Protein AF-A0A812XRI5-F1 (afdb_monomer)

Mean predicted aligned error: 15.88 Å

Foldseek 3Di:
DVVLVVVCVVLLVVCLVVLPDDPVCCVVVPDDPSLVVSLVVSVVSVVVVVCVVCVVVPNNPPPVVVVVVLVVQLVVQVVVLVVVVVVVVVVVVVVQVVVVVVCVVVVHDDRDDDDDDRDQGSVNVVVVVVVCSDSVVVSVVSNVVSVVVVVVVVVVVVVVVVVVVPPDPDPDDDDDDDDDDDDPPDDDDDQDWDKDKDFAAPPDAQQDWDFDQDPVRDTDTDGHHPPDDHGDIDIDTDRPPPDPDDDDDPDDDDDDDDDDD

Nearest PDB structures (foldseek):
  7rro-assembly1_A0  TM=2.008E-01  e=2.991E+00  Bos taurus
  9c3c-assembly1_d  TM=1.885E-01  e=8.641E+00  Oryctolagus cuniculus

Solvent-accessible surface area (backbone atoms only — not comparable to full-atom values): 16225 Å² total; per-residue (Å²): 111,70,74,60,52,64,66,45,46,60,52,45,70,71,48,37,71,78,46,69,62,56,72,70,53,40,75,74,69,51,83,54,70,66,57,52,52,52,48,53,52,51,50,49,54,52,50,52,50,50,51,52,48,35,42,76,74,69,36,75,85,36,66,65,58,50,51,53,51,49,53,52,48,26,54,54,40,43,55,51,52,52,54,49,50,54,52,52,51,52,54,51,50,53,53,49,51,53,50,51,56,53,29,66,77,68,76,53,85,80,78,83,85,80,88,80,83,80,79,83,38,58,51,55,52,50,52,49,52,58,47,52,73,34,68,69,50,38,52,51,51,46,36,52,48,39,52,50,50,52,52,51,50,50,55,52,51,50,55,53,52,56,59,60,73,67,62,72,76,76,86,78,83,81,83,92,79,86,88,86,83,90,80,84,82,74,76,81,78,79,84,60,73,36,74,45,80,46,64,40,52,86,93,53,52,55,67,40,76,42,83,40,73,45,98,85,70,48,80,44,81,45,65,40,59,83,90,52,54,55,72,40,70,47,77,42,84,39,79,53,71,88,69,95,64,93,74,80,80,78,83,78,78,78,84,78,82,81,81,83,130

Organism: NCBI:txid1628268

Structure (mmCIF, N/CA/C/O backbone):
data_AF-A0A812XRI5-F1
#
_entry.id   AF-A0A812XRI5-F1
#
loop_
_atom_site.group_PDB
_atom_site.id
_atom_site.type_symbol
_atom_site.label_atom_id
_atom_site.label_alt_id
_atom_site.label_comp_id
_atom_site.label_asym_id
_atom_site.label_entity_id
_atom_site.label_seq_id
_atom_site.pdbx_PDB_ins_code
_atom_site.Cartn_x
_atom_site.Cartn_y
_atom_site.Cartn_z
_atom_site.occupancy
_atom_site.B_iso_or_equiv
_atom_site.auth_seq_id
_atom_site.auth_comp_id
_atom_site.auth_asym_id
_atom_site.auth_atom_id
_atom_site.pdbx_PDB_model_num
ATOM 1 N N . MET A 1 1 ? -7.657 -7.100 -6.135 1.00 56.19 1 MET A N 1
ATOM 2 C CA . MET A 1 1 ? -6.321 -7.298 -5.523 1.00 56.19 1 MET A CA 1
ATOM 3 C C . MET A 1 1 ? -5.675 -8.624 -5.917 1.00 56.19 1 MET A C 1
ATOM 5 O O . MET A 1 1 ? -4.545 -8.575 -6.369 1.00 56.19 1 MET A O 1
ATOM 9 N N . LYS A 1 2 ? -6.354 -9.785 -5.825 1.00 65.00 2 LYS A N 1
ATOM 10 C CA . LYS A 1 2 ? -5.764 -11.071 -6.269 1.00 65.00 2 LYS A CA 1
ATOM 11 C C . LYS A 1 2 ? -5.286 -11.052 -7.728 1.00 65.00 2 LYS A C 1
ATOM 13 O O . LYS A 1 2 ? -4.185 -11.502 -7.991 1.00 65.00 2 LYS A O 1
ATOM 18 N N . LEU A 1 3 ? -6.059 -10.418 -8.616 1.00 60.97 3 LEU A N 1
ATOM 19 C CA . LEU A 1 3 ? -5.717 -10.311 -10.038 1.00 60.97 3 LEU A CA 1
ATOM 20 C C . LEU A 1 3 ? -4.366 -9.613 -10.290 1.00 60.97 3 LEU A C 1
ATOM 22 O O . LEU A 1 3 ? -3.603 -10.071 -11.121 1.00 60.97 3 LEU A O 1
ATOM 26 N N . LEU A 1 4 ? -4.039 -8.550 -9.536 1.00 77.19 4 LEU A N 1
ATOM 27 C CA . LEU A 1 4 ? -2.725 -7.900 -9.650 1.00 77.19 4 LEU A CA 1
ATOM 28 C C . LEU A 1 4 ? -1.600 -8.792 -9.119 1.00 77.19 4 LEU A C 1
ATOM 30 O O . LEU A 1 4 ? -0.480 -8.724 -9.605 1.00 77.19 4 LEU A O 1
ATOM 34 N N . ASN A 1 5 ? -1.875 -9.591 -8.093 1.00 81.50 5 ASN A N 1
ATOM 35 C CA . ASN A 1 5 ? -0.831 -10.327 -7.396 1.00 81.50 5 ASN A CA 1
ATOM 36 C C . ASN A 1 5 ? -0.288 -11.502 -8.223 1.00 81.50 5 ASN A C 1
ATOM 38 O O . ASN A 1 5 ? 0.901 -11.793 -8.131 1.00 81.50 5 ASN A O 1
ATOM 42 N N . ASP A 1 6 ? -1.137 -12.141 -9.031 1.00 87.31 6 ASP A N 1
ATOM 43 C CA . ASP A 1 6 ? -0.740 -13.297 -9.843 1.00 87.31 6 ASP A CA 1
ATOM 44 C C . ASP A 1 6 ? 0.172 -12.874 -11.008 1.00 87.31 6 ASP A C 1
ATOM 46 O O . ASP A 1 6 ? 1.237 -13.459 -11.197 1.00 87.31 6 ASP A O 1
ATOM 50 N N . ASP A 1 7 ? -0.170 -11.799 -11.725 1.00 87.19 7 ASP A N 1
ATOM 51 C CA . ASP A 1 7 ? 0.656 -11.297 -12.837 1.00 87.19 7 ASP A CA 1
ATOM 52 C C . ASP A 1 7 ? 1.974 -10.682 -12.361 1.00 87.19 7 ASP A C 1
ATOM 54 O O . ASP A 1 7 ? 3.020 -10.809 -13.001 1.00 87.19 7 ASP A O 1
ATOM 58 N N . LEU A 1 8 ? 1.937 -10.004 -11.211 1.00 92.06 8 LEU A N 1
ATOM 59 C CA . LEU A 1 8 ? 3.129 -9.386 -10.649 1.00 92.06 8 LEU A CA 1
ATOM 60 C C . LEU A 1 8 ? 4.111 -10.419 -10.093 1.00 92.06 8 LEU A C 1
ATOM 62 O O . LEU A 1 8 ? 5.274 -10.087 -9.887 1.00 92.06 8 LEU A O 1
ATOM 66 N N . HIS A 1 9 ? 3.695 -11.665 -9.861 1.00 92.56 9 HIS A N 1
ATOM 67 C CA . HIS A 1 9 ? 4.582 -12.686 -9.314 1.00 92.56 9 HIS A CA 1
ATOM 68 C C . HIS A 1 9 ? 5.751 -13.023 -10.252 1.00 92.56 9 HIS A C 1
ATOM 70 O O . HIS A 1 9 ? 6.904 -13.080 -9.810 1.00 92.56 9 HIS A O 1
ATOM 76 N N . GLU A 1 10 ? 5.475 -13.200 -11.547 1.00 94.19 10 GLU A N 1
ATOM 77 C CA . GLU A 1 10 ? 6.513 -13.461 -12.551 1.00 94.19 10 GLU A CA 1
ATOM 78 C C . GLU A 1 10 ? 7.432 -12.244 -12.716 1.00 94.19 10 GLU A C 1
ATOM 80 O O . GLU A 1 10 ? 8.659 -12.377 -12.764 1.00 94.19 10 GLU A O 1
ATOM 85 N N . PHE A 1 11 ? 6.842 -11.043 -12.719 1.00 95.81 11 PHE A N 1
ATOM 86 C CA . PHE A 1 11 ? 7.583 -9.786 -12.712 1.00 95.81 11 PHE A CA 1
ATOM 87 C C . PHE A 1 11 ? 8.544 -9.707 -11.516 1.00 95.81 11 PHE A C 1
ATOM 89 O O . PHE A 1 11 ? 9.739 -9.477 -11.701 1.00 95.81 11 PHE A O 1
ATOM 96 N N . TYR A 1 12 ? 8.051 -9.951 -10.298 1.00 95.19 12 TYR A N 1
ATOM 97 C CA . TYR A 1 12 ? 8.868 -9.890 -9.091 1.00 95.19 12 TYR A CA 1
ATOM 98 C C . TYR A 1 12 ? 9.991 -10.913 -9.144 1.00 95.19 12 TYR A C 1
ATOM 100 O O . TYR A 1 12 ? 11.146 -10.537 -9.002 1.00 95.19 12 TYR A O 1
ATOM 108 N N . THR A 1 13 ? 9.690 -12.176 -9.438 1.00 94.50 13 THR A N 1
ATOM 109 C CA . THR A 1 13 ? 10.699 -13.244 -9.514 1.00 94.50 13 THR A CA 1
ATOM 110 C C . THR A 1 13 ? 11.858 -12.886 -10.448 1.00 94.50 13 THR A C 1
ATOM 112 O O . THR A 1 13 ? 13.016 -13.119 -10.108 1.00 94.50 13 THR A O 1
ATOM 115 N N . ARG A 1 14 ? 11.562 -12.262 -11.593 1.00 96.94 14 ARG A N 1
ATOM 116 C CA . ARG A 1 14 ? 12.563 -11.826 -12.574 1.00 96.94 14 ARG A CA 1
ATOM 117 C C . ARG A 1 14 ? 13.409 -10.643 -12.101 1.00 96.94 14 ARG A C 1
ATOM 119 O O . ARG A 1 14 ? 14.609 -10.629 -12.360 1.00 96.94 14 ARG A O 1
ATOM 126 N N . TRP A 1 15 ? 12.807 -9.667 -11.426 1.00 96.88 15 TRP A N 1
ATOM 127 C CA . TRP A 1 15 ? 13.483 -8.420 -11.052 1.00 96.88 15 TRP A CA 1
ATOM 128 C C . TRP A 1 15 ? 14.056 -8.405 -9.629 1.00 96.88 15 TRP A C 1
ATOM 130 O O . TRP A 1 15 ? 14.857 -7.528 -9.325 1.00 96.88 15 TRP A O 1
ATOM 140 N N . THR A 1 16 ? 13.712 -9.365 -8.763 1.00 95.56 16 THR A N 1
ATOM 141 C CA . THR A 1 16 ? 14.185 -9.437 -7.364 1.00 95.56 16 THR A CA 1
ATOM 142 C C . THR A 1 16 ? 15.709 -9.336 -7.255 1.00 95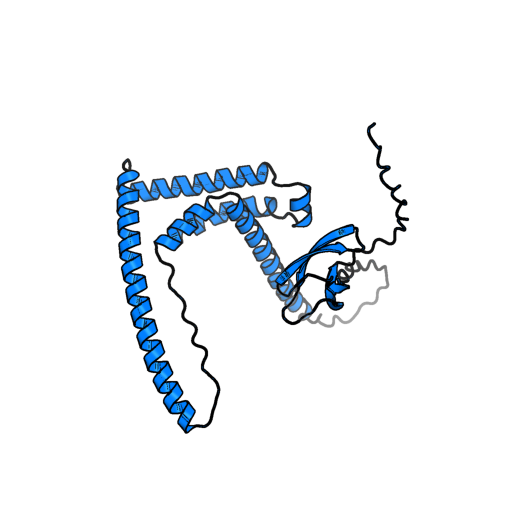.56 16 THR A C 1
ATOM 144 O O . THR A 1 16 ? 16.208 -8.571 -6.436 1.00 95.56 16 THR A O 1
ATOM 147 N N . SER A 1 17 ? 16.466 -10.021 -8.117 1.00 96.00 17 SER A N 1
ATOM 148 C CA . SER A 1 17 ? 17.939 -10.005 -8.084 1.00 96.00 17 SER A CA 1
ATOM 149 C C . SER A 1 17 ? 18.548 -8.621 -8.338 1.00 96.00 17 SER A C 1
ATOM 151 O O . SER A 1 17 ? 19.594 -8.297 -7.785 1.00 96.00 17 SER A O 1
ATOM 153 N N . VAL A 1 18 ? 17.881 -7.768 -9.120 1.00 96.75 18 VAL A N 1
ATOM 154 C CA . VAL A 1 18 ? 18.337 -6.397 -9.425 1.00 96.75 18 VAL A CA 1
ATOM 155 C C . VAL A 1 18 ? 18.223 -5.474 -8.201 1.00 96.75 18 VAL A C 1
ATOM 157 O O . VAL A 1 18 ? 18.906 -4.449 -8.104 1.00 96.75 18 VAL A O 1
ATOM 160 N N . PHE A 1 19 ? 17.374 -5.843 -7.239 1.00 96.44 19 PHE A N 1
ATOM 161 C CA . PHE A 1 19 ? 17.175 -5.121 -5.983 1.00 96.44 19 PHE A CA 1
ATOM 162 C C . PHE A 1 19 ? 17.914 -5.752 -4.794 1.00 96.44 19 PHE A C 1
ATOM 164 O O . PHE A 1 19 ? 17.817 -5.215 -3.691 1.00 96.44 19 PHE A O 1
ATOM 171 N N . ASP A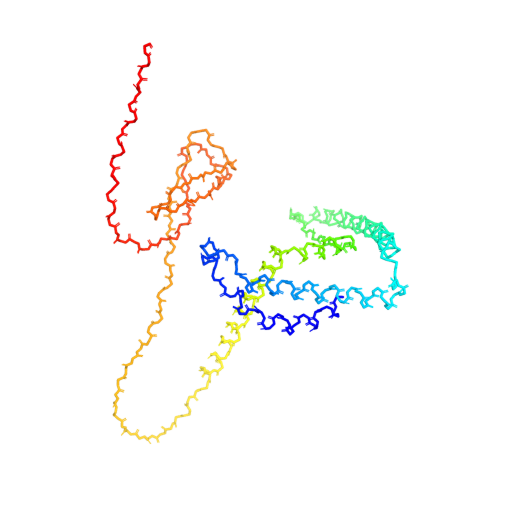 1 20 ? 18.688 -6.821 -5.006 1.00 95.19 20 ASP A N 1
ATOM 172 C CA . ASP A 1 20 ? 19.536 -7.462 -3.989 1.00 95.19 20 ASP A CA 1
ATOM 173 C C . ASP A 1 20 ? 20.857 -6.701 -3.796 1.00 95.19 20 ASP A C 1
ATOM 175 O O . ASP A 1 20 ? 21.961 -7.200 -4.002 1.00 95.19 20 ASP A O 1
ATOM 179 N N . GLN A 1 21 ? 20.731 -5.416 -3.475 1.00 92.31 21 GLN A N 1
ATOM 180 C CA . GLN A 1 21 ? 21.853 -4.545 -3.153 1.00 92.31 21 GLN A CA 1
ATOM 181 C C . GLN A 1 21 ? 21.833 -4.256 -1.658 1.00 92.31 21 GLN A C 1
ATOM 183 O O . GLN A 1 21 ? 20.812 -3.836 -1.111 1.00 92.31 21 GLN A O 1
ATOM 188 N N . GLU A 1 22 ? 22.979 -4.423 -1.002 1.00 88.44 22 GLU A N 1
ATOM 189 C CA . GLU A 1 22 ? 23.130 -4.016 0.393 1.00 88.44 22 GLU A CA 1
ATOM 190 C C . GLU A 1 22 ? 22.885 -2.508 0.553 1.00 88.44 22 GLU A C 1
ATOM 192 O O . GLU A 1 22 ? 23.236 -1.705 -0.317 1.00 88.44 22 GLU A O 1
ATOM 197 N N . ALA A 1 23 ? 22.305 -2.109 1.688 1.00 83.88 23 ALA A N 1
ATOM 198 C CA . ALA A 1 23 ? 21.963 -0.712 1.966 1.00 83.88 23 ALA A CA 1
ATOM 199 C C . ALA A 1 23 ? 23.171 0.239 1.837 1.00 83.88 23 ALA A C 1
ATOM 201 O O . ALA A 1 23 ? 23.022 1.377 1.394 1.00 83.88 23 ALA A O 1
ATOM 202 N N . GLU A 1 24 ? 24.370 -0.246 2.169 1.00 84.25 24 GLU A N 1
ATOM 203 C CA . GLU A 1 24 ? 25.625 0.501 2.040 1.00 84.25 24 GLU A CA 1
ATOM 204 C C . GLU A 1 24 ? 25.997 0.763 0.570 1.00 84.25 24 GLU A C 1
ATOM 206 O O . GLU A 1 24 ? 26.397 1.870 0.211 1.00 84.25 24 GLU A O 1
ATOM 211 N N . ASN A 1 25 ? 25.774 -0.211 -0.317 1.00 88.25 25 ASN A N 1
ATOM 212 C CA . ASN A 1 25 ? 26.000 -0.035 -1.752 1.00 88.25 25 ASN A CA 1
ATOM 213 C C . ASN A 1 25 ? 25.007 0.957 -2.360 1.00 88.25 25 ASN A C 1
ATOM 215 O O . ASN A 1 25 ? 25.404 1.774 -3.188 1.00 88.25 25 ASN A O 1
ATOM 219 N N . LEU A 1 26 ? 23.748 0.943 -1.914 1.00 89.44 26 LEU A N 1
ATOM 220 C CA . LEU A 1 26 ? 22.733 1.886 -2.384 1.00 89.44 26 LEU A CA 1
ATOM 221 C C . LEU A 1 26 ? 23.089 3.339 -2.040 1.00 89.44 26 LEU A C 1
ATOM 223 O O . LEU A 1 26 ? 22.926 4.223 -2.878 1.00 89.44 26 LEU A O 1
ATOM 227 N N . ALA A 1 27 ? 23.595 3.584 -0.828 1.00 89.19 27 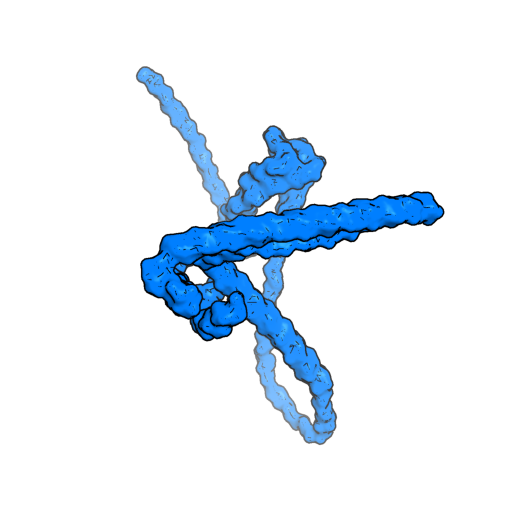ALA A N 1
ATOM 228 C CA . ALA A 1 27 ? 24.017 4.918 -0.406 1.00 89.19 27 ALA A CA 1
ATOM 229 C C . ALA A 1 27 ? 25.180 5.456 -1.260 1.00 89.19 27 ALA A C 1
ATOM 231 O O . ALA A 1 27 ? 25.234 6.650 -1.548 1.00 89.19 27 ALA A O 1
ATOM 232 N N . ASN A 1 28 ? 26.080 4.570 -1.694 1.00 92.75 28 ASN A N 1
ATOM 233 C CA . ASN A 1 28 ? 27.284 4.938 -2.437 1.00 92.75 28 ASN A CA 1
ATOM 234 C C . ASN A 1 28 ? 27.072 5.016 -3.957 1.00 92.75 28 ASN A C 1
ATOM 236 O O . ASN A 1 28 ? 27.635 5.888 -4.615 1.00 92.75 28 ASN A O 1
ATOM 240 N N . GLN A 1 29 ? 26.294 4.095 -4.528 1.00 90.38 29 GLN A N 1
ATOM 241 C CA . GLN A 1 29 ? 26.131 3.939 -5.980 1.00 90.38 29 GLN A CA 1
ATOM 242 C C . GLN A 1 29 ? 24.827 4.553 -6.503 1.00 90.38 29 GLN A C 1
ATOM 244 O O . GLN A 1 29 ? 24.697 4.794 -7.703 1.00 90.38 29 GLN A O 1
ATOM 249 N N . GLY A 1 30 ? 23.873 4.842 -5.615 1.00 91.88 30 GLY A N 1
ATOM 250 C CA . GLY A 1 30 ? 22.553 5.327 -5.990 1.00 91.88 30 GLY A CA 1
ATOM 251 C C . GLY A 1 30 ? 21.717 4.269 -6.714 1.00 91.88 30 GLY A C 1
ATOM 252 O O . GLY A 1 30 ? 21.945 3.066 -6.606 1.00 91.88 30 GLY A O 1
ATOM 253 N N . HIS A 1 31 ? 20.699 4.730 -7.438 1.00 93.31 31 HIS A N 1
ATOM 254 C CA . HIS A 1 31 ? 19.789 3.867 -8.189 1.00 93.31 31 HIS A CA 1
ATOM 255 C C . HIS A 1 31 ? 20.343 3.521 -9.573 1.00 93.31 31 HIS A C 1
ATOM 257 O O . HIS A 1 31 ? 20.850 4.395 -10.277 1.00 93.31 31 HIS A O 1
ATOM 263 N N . THR A 1 32 ? 20.194 2.263 -9.995 1.00 95.81 32 THR A N 1
ATOM 264 C CA . THR A 1 32 ? 20.683 1.809 -11.306 1.00 95.81 32 THR A CA 1
ATOM 265 C C . THR A 1 32 ? 19.648 2.029 -12.413 1.00 95.81 32 THR A C 1
ATOM 267 O O . THR A 1 32 ? 18.440 2.070 -12.171 1.00 95.81 32 THR A O 1
ATOM 270 N N . HIS A 1 33 ? 20.108 2.125 -13.665 1.00 96.25 33 HIS A N 1
ATOM 271 C CA . HIS A 1 33 ? 19.209 2.192 -14.825 1.00 96.25 33 HIS A CA 1
ATOM 272 C C . HIS A 1 33 ? 18.333 0.939 -14.966 1.00 96.25 33 HIS A C 1
ATOM 274 O O . HIS A 1 33 ? 17.189 1.045 -15.399 1.00 96.25 33 HIS A O 1
ATOM 280 N N . GLU A 1 34 ? 18.833 -0.227 -14.556 1.00 96.94 34 GLU A N 1
ATOM 281 C CA . GLU A 1 34 ? 18.067 -1.478 -14.551 1.00 96.94 34 GLU A CA 1
ATOM 282 C C . GLU A 1 34 ? 16.906 -1.434 -13.548 1.00 96.94 34 GLU A C 1
ATOM 284 O O . GLU A 1 34 ? 15.799 -1.846 -13.881 1.00 96.94 34 GLU A O 1
AT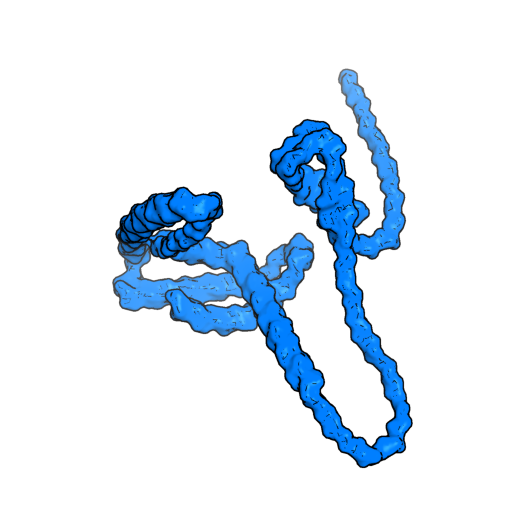OM 289 N N . GLN A 1 35 ? 17.113 -0.856 -12.356 1.00 96.38 35 GLN A N 1
ATOM 290 C CA . GLN A 1 35 ? 16.034 -0.647 -11.379 1.00 96.38 35 GLN A CA 1
ATOM 291 C C . GLN A 1 35 ? 14.942 0.275 -11.934 1.00 96.38 35 GLN A C 1
ATOM 293 O O . GLN A 1 35 ? 13.753 0.044 -11.706 1.00 96.38 35 GLN A O 1
ATOM 298 N N . TYR A 1 36 ? 15.330 1.309 -12.684 1.00 96.81 36 TYR A N 1
ATOM 299 C CA . TYR A 1 36 ? 14.372 2.198 -13.337 1.00 96.81 36 TYR A CA 1
ATOM 300 C C . TYR A 1 36 ? 13.632 1.511 -14.494 1.00 96.81 36 TYR A C 1
ATOM 302 O O . TYR A 1 36 ? 12.425 1.696 -14.636 1.00 96.81 36 TYR A O 1
ATOM 310 N N . ALA A 1 37 ? 14.310 0.671 -15.281 1.00 97.44 37 ALA A N 1
ATOM 311 C CA . ALA A 1 37 ? 13.667 -0.134 -16.320 1.00 97.44 37 ALA A CA 1
ATOM 312 C C . ALA A 1 37 ? 12.625 -1.100 -15.726 1.00 97.44 37 ALA A C 1
ATOM 314 O O . ALA A 1 37 ? 11.508 -1.183 -16.235 1.00 97.44 37 ALA A O 1
ATOM 315 N N . ALA A 1 38 ? 12.949 -1.750 -14.601 1.00 97.19 38 ALA A N 1
ATOM 316 C CA . ALA A 1 38 ? 12.005 -2.580 -13.854 1.00 97.19 38 ALA A CA 1
ATOM 317 C C . ALA A 1 38 ? 10.761 -1.783 -13.436 1.00 97.19 38 ALA A C 1
ATOM 319 O O . ALA A 1 38 ? 9.634 -2.248 -13.582 1.00 97.19 38 ALA A O 1
ATOM 320 N N . PHE A 1 39 ? 10.958 -0.558 -12.945 1.00 97.31 39 PHE A N 1
ATOM 321 C CA . PHE A 1 39 ? 9.861 0.323 -12.558 1.00 97.31 39 PHE A CA 1
ATOM 322 C C . PHE A 1 39 ? 8.968 0.711 -13.745 1.00 97.31 39 PHE A C 1
ATOM 324 O O . PHE A 1 39 ? 7.749 0.672 -13.620 1.00 97.31 39 PHE A O 1
ATOM 331 N N . GLN A 1 40 ? 9.543 1.027 -14.908 1.00 97.12 40 GLN A N 1
ATOM 332 C CA . GLN A 1 40 ? 8.752 1.326 -16.107 1.00 97.12 40 GLN A CA 1
ATOM 333 C C . GLN A 1 40 ? 7.893 0.133 -16.545 1.00 97.12 40 GLN A C 1
ATOM 335 O O . GLN A 1 40 ? 6.724 0.310 -16.893 1.00 97.12 40 GLN A O 1
ATOM 340 N N . GLU A 1 41 ? 8.444 -1.082 -16.497 1.00 96.56 41 GLU A N 1
ATOM 341 C CA . GLU A 1 41 ? 7.685 -2.300 -16.795 1.00 96.56 41 GLU A CA 1
ATOM 342 C C . GLU A 1 41 ? 6.567 -2.528 -15.765 1.00 96.56 41 GLU A C 1
ATOM 344 O O . GLU A 1 41 ? 5.429 -2.798 -16.148 1.00 96.56 41 GLU A O 1
ATOM 349 N N . TYR A 1 42 ? 6.854 -2.342 -14.474 1.00 95.44 42 TYR A N 1
ATOM 350 C CA . TYR A 1 42 ? 5.855 -2.413 -13.405 1.00 95.44 42 TYR A CA 1
ATOM 351 C C . TYR A 1 42 ? 4.687 -1.445 -13.636 1.00 95.44 42 TYR A C 1
ATOM 353 O O . TYR A 1 42 ? 3.525 -1.856 -13.594 1.00 95.44 42 TYR A O 1
ATOM 361 N N . THR A 1 43 ? 4.985 -0.177 -13.930 1.00 93.75 43 THR A N 1
ATOM 362 C CA . THR A 1 43 ? 3.966 0.834 -14.228 1.00 93.75 43 THR A CA 1
ATOM 363 C C . THR A 1 43 ? 3.142 0.438 -15.447 1.00 93.75 43 THR A C 1
ATOM 365 O O . THR A 1 43 ? 1.918 0.498 -15.384 1.00 93.75 43 THR A O 1
ATOM 368 N N . SER A 1 44 ? 3.773 -0.064 -16.513 1.00 94.75 44 SER A N 1
ATOM 369 C CA . SER A 1 44 ? 3.054 -0.522 -17.707 1.00 94.75 44 SER A CA 1
ATOM 370 C C . SER A 1 44 ? 2.104 -1.688 -17.412 1.00 94.75 44 SER A C 1
ATOM 372 O O . SER A 1 44 ? 0.977 -1.699 -17.905 1.00 94.75 44 SER A O 1
ATOM 374 N N . ILE A 1 45 ? 2.510 -2.651 -16.575 1.00 94.00 45 ILE A N 1
ATOM 375 C CA . ILE A 1 45 ? 1.635 -3.756 -16.150 1.00 94.00 45 ILE A CA 1
ATOM 376 C C . ILE A 1 45 ? 0.409 -3.206 -15.410 1.00 94.00 45 ILE A C 1
ATOM 378 O O . ILE A 1 45 ? -0.719 -3.595 -15.719 1.00 94.00 45 ILE A O 1
ATOM 382 N N . ILE A 1 46 ? 0.606 -2.279 -14.468 1.00 91.75 46 ILE A N 1
ATOM 383 C CA . ILE A 1 46 ? -0.496 -1.667 -13.712 1.00 91.75 46 ILE A CA 1
ATOM 384 C C . ILE A 1 46 ? -1.422 -0.869 -14.624 1.00 91.75 46 ILE A C 1
ATOM 386 O O . ILE A 1 46 ? -2.638 -1.024 -14.530 1.00 91.75 46 ILE A O 1
ATOM 390 N N . GLU A 1 47 ? -0.870 -0.041 -15.507 1.00 91.25 47 GLU A N 1
ATOM 391 C CA . GLU A 1 47 ? -1.640 0.767 -16.452 1.00 91.25 47 GLU A CA 1
ATOM 392 C C . GLU A 1 47 ? -2.486 -0.111 -17.373 1.00 91.25 47 GLU A C 1
ATOM 394 O O . GLU A 1 47 ? -3.690 0.112 -17.492 1.00 91.25 47 GLU A O 1
ATOM 399 N N . ASN A 1 48 ? -1.900 -1.159 -17.958 1.00 93.00 48 ASN A N 1
ATOM 400 C CA . ASN A 1 48 ? -2.627 -2.095 -18.815 1.00 93.00 48 ASN A CA 1
ATOM 401 C C . ASN A 1 48 ? -3.761 -2.788 -18.053 1.00 93.00 48 ASN A C 1
ATOM 403 O O . ASN A 1 48 ? -4.877 -2.885 -18.559 1.00 93.00 48 ASN A O 1
ATOM 407 N N . ARG A 1 49 ? -3.521 -3.209 -16.806 1.00 90.88 49 ARG A N 1
ATOM 408 C CA . ARG A 1 49 ? -4.567 -3.816 -15.969 1.00 90.88 49 ARG A CA 1
ATOM 409 C C . ARG A 1 49 ? -5.657 -2.836 -15.577 1.00 90.88 49 ARG A C 1
ATOM 411 O O . ARG A 1 49 ? -6.826 -3.219 -15.530 1.00 90.88 49 ARG A O 1
ATOM 418 N N . LEU A 1 50 ? -5.301 -1.583 -15.319 1.00 88.44 50 LEU A N 1
ATOM 419 C CA . LEU A 1 50 ? -6.280 -0.541 -15.064 1.00 88.44 50 LEU A CA 1
ATOM 420 C C . LEU A 1 50 ? -7.135 -0.307 -16.314 1.00 88.44 50 LEU A C 1
ATOM 422 O O . LEU A 1 50 ? -8.353 -0.252 -16.196 1.00 88.44 50 LEU A O 1
ATOM 426 N N . LEU A 1 51 ? -6.537 -0.254 -17.506 1.00 90.50 51 LEU A N 1
ATOM 427 C CA . LEU A 1 51 ? -7.256 -0.108 -18.776 1.00 90.50 51 LEU A CA 1
ATOM 428 C C . LEU A 1 51 ? -8.164 -1.307 -19.093 1.00 90.50 51 LEU A C 1
ATOM 430 O O . LEU A 1 51 ? -9.304 -1.110 -19.525 1.00 90.50 51 LEU A O 1
ATOM 434 N N . ASP A 1 52 ? -7.698 -2.533 -18.837 1.00 91.69 52 ASP A N 1
ATOM 435 C CA . ASP A 1 52 ? -8.500 -3.757 -18.951 1.00 91.69 52 ASP A CA 1
ATOM 436 C C . ASP A 1 52 ? -9.716 -3.691 -18.021 1.00 91.69 52 ASP A C 1
ATOM 438 O O . ASP A 1 52 ? -10.840 -3.974 -18.437 1.00 91.69 52 ASP A O 1
ATOM 442 N N . PHE A 1 53 ? -9.506 -3.270 -16.772 1.00 89.75 53 PHE A N 1
ATOM 443 C CA . PHE A 1 53 ? -10.574 -3.097 -15.791 1.00 89.75 53 PHE A CA 1
ATOM 444 C C . PHE A 1 53 ? -11.573 -2.016 -16.219 1.00 89.75 53 PHE A C 1
ATOM 446 O O . PHE A 1 53 ? -12.776 -2.264 -16.238 1.00 89.75 53 PHE A O 1
ATOM 453 N N . CYS A 1 54 ? -11.089 -0.842 -16.641 1.00 89.94 54 CYS A N 1
ATOM 454 C CA . CYS A 1 54 ? -11.937 0.235 -17.160 1.00 89.94 54 CYS A CA 1
ATOM 455 C C . CYS A 1 54 ? -12.798 -0.259 -18.321 1.00 89.94 54 CYS A C 1
ATOM 457 O O . CYS A 1 54 ? -13.975 0.077 -18.421 1.00 89.94 54 CYS A O 1
ATOM 459 N N . SER A 1 55 ? -12.208 -1.078 -19.189 1.00 91.56 55 SER A N 1
ATOM 460 C CA . SER A 1 55 ? -12.908 -1.677 -20.313 1.00 91.56 55 SER A CA 1
ATOM 461 C C . SER A 1 55 ? -13.988 -2.660 -19.857 1.00 91.56 55 SER A C 1
ATOM 463 O O . SER A 1 55 ? -15.114 -2.601 -20.335 1.00 91.56 55 SER A O 1
ATOM 465 N N . GLN A 1 56 ? -13.690 -3.533 -18.900 1.00 92.38 56 GLN A N 1
ATOM 466 C CA . GLN A 1 56 ? -14.663 -4.501 -18.380 1.00 92.38 56 GLN A CA 1
ATOM 467 C C . GLN A 1 56 ? -15.857 -3.832 -17.688 1.00 92.38 56 GLN A C 1
ATOM 469 O O . GLN A 1 56 ? -16.985 -4.297 -17.832 1.00 92.38 56 GLN A O 1
ATOM 474 N N . GLU A 1 57 ? -15.623 -2.714 -17.005 1.00 92.81 57 GLU A N 1
ATOM 475 C CA . GLU A 1 57 ? -16.660 -1.945 -16.308 1.00 92.81 57 GLU A CA 1
ATOM 476 C C . GLU A 1 57 ? -17.411 -0.955 -17.227 1.00 92.81 57 GLU A C 1
ATOM 478 O O . GLU A 1 57 ? -18.305 -0.238 -16.780 1.00 92.81 57 GLU A O 1
ATOM 483 N N . GLY A 1 58 ? -17.086 -0.913 -18.526 1.00 94.62 58 GLY A N 1
ATOM 484 C CA . GLY A 1 58 ? -17.791 -0.087 -19.513 1.00 94.62 58 GLY A CA 1
ATOM 485 C C . GLY A 1 58 ? -17.322 1.371 -19.605 1.00 94.62 58 GLY A C 1
ATOM 486 O O . GLY A 1 58 ? -17.987 2.187 -20.239 1.00 94.62 58 GLY A O 1
ATOM 487 N N . PHE A 1 59 ? -16.157 1.705 -19.047 1.00 94.25 59 PHE A N 1
ATOM 488 C CA . PHE A 1 59 ? -15.546 3.042 -19.075 1.00 94.25 59 PHE A CA 1
ATOM 489 C C . PHE A 1 59 ? -14.538 3.238 -20.223 1.00 94.25 59 PHE A C 1
ATOM 491 O O . PHE A 1 59 ? -13.642 4.073 -20.120 1.00 94.25 59 PHE A O 1
ATOM 498 N N . HIS A 1 60 ? -14.665 2.496 -21.330 1.00 82.56 60 HIS A N 1
ATOM 499 C CA . HIS A 1 60 ? -13.665 2.381 -22.410 1.00 82.56 60 HIS A CA 1
ATOM 500 C C . HIS A 1 60 ? -13.072 3.697 -22.964 1.00 82.56 60 HIS A C 1
ATOM 502 O O . HIS A 1 60 ? -12.013 3.659 -23.587 1.00 82.56 60 HIS A O 1
ATOM 508 N N . GLN A 1 61 ? -13.741 4.845 -22.800 1.00 85.44 61 GLN A N 1
ATOM 509 C CA . GLN A 1 61 ? -13.261 6.159 -23.258 1.00 85.44 61 GLN A CA 1
ATOM 510 C C . GLN A 1 61 ? -13.551 7.301 -22.271 1.00 85.44 61 GLN A C 1
ATOM 512 O O . GLN A 1 61 ? -13.296 8.460 -22.588 1.00 85.44 61 GLN A O 1
ATOM 517 N N . ASP A 1 62 ? -14.079 6.992 -21.086 1.00 91.62 62 ASP A N 1
ATOM 518 C CA . ASP A 1 62 ? -14.514 7.998 -20.117 1.00 91.62 62 ASP A CA 1
ATOM 519 C C . ASP A 1 62 ? -13.758 7.851 -18.794 1.00 91.62 62 ASP A C 1
ATOM 521 O O . ASP A 1 62 ? -14.297 7.450 -17.761 1.00 91.62 62 ASP A O 1
ATOM 525 N N . ALA A 1 63 ? -12.465 8.182 -18.839 1.00 86.62 63 ALA A N 1
ATOM 526 C CA . ALA A 1 63 ? -11.617 8.210 -17.650 1.00 86.62 63 ALA A CA 1
ATOM 527 C C . ALA A 1 63 ? -12.152 9.188 -16.588 1.00 86.62 63 ALA A C 1
ATOM 529 O O . ALA A 1 63 ? -12.013 8.949 -15.389 1.00 86.62 63 ALA A O 1
ATOM 530 N N . GLN A 1 64 ? -12.798 10.276 -17.022 1.00 90.19 64 GLN A N 1
ATOM 531 C CA . GLN A 1 64 ? -13.400 11.249 -16.118 1.00 90.19 64 GLN A CA 1
ATOM 532 C C . GLN A 1 64 ? -14.642 10.672 -15.425 1.00 90.19 64 GLN A C 1
ATOM 534 O O . GLN A 1 64 ? -14.806 10.852 -14.219 1.00 90.19 64 GLN A O 1
ATOM 539 N N . GLY A 1 65 ? -15.486 9.942 -16.153 1.00 91.31 65 GLY A N 1
ATOM 540 C CA . GLY A 1 65 ? -16.627 9.210 -15.608 1.00 91.31 65 GLY A CA 1
ATOM 541 C C . GLY A 1 65 ? -16.213 8.178 -14.567 1.00 91.31 65 GLY A C 1
ATOM 542 O O . GLY A 1 65 ? -16.788 8.153 -13.479 1.00 91.31 65 GLY A O 1
ATOM 543 N N . LEU A 1 66 ? -15.161 7.402 -14.8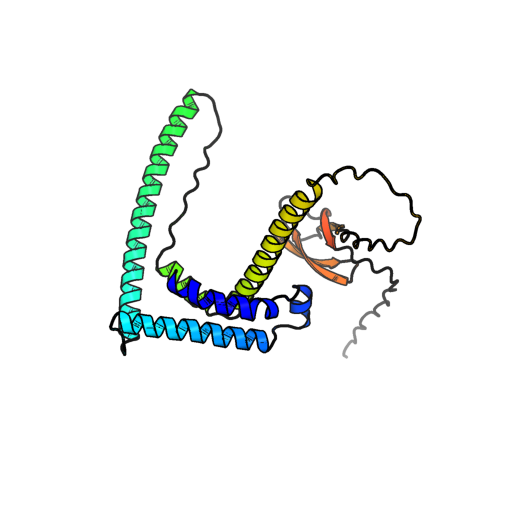47 1.00 91.25 66 LEU A N 1
ATOM 544 C CA . LEU A 1 66 ? -14.593 6.473 -13.871 1.00 91.25 66 LEU A CA 1
ATOM 545 C C . LEU A 1 66 ? -14.115 7.203 -12.614 1.00 91.25 66 LEU A C 1
ATOM 547 O O . LEU A 1 66 ? -14.441 6.784 -11.508 1.00 91.25 66 LEU A O 1
ATOM 551 N N . PHE A 1 67 ? -13.354 8.290 -12.769 1.00 90.50 67 PHE A N 1
ATOM 552 C CA . PHE A 1 67 ? -12.839 9.051 -11.631 1.00 90.50 67 PHE A CA 1
ATOM 553 C C . PHE A 1 67 ? -13.972 9.608 -10.759 1.00 90.50 67 PHE A C 1
ATOM 555 O O . PHE A 1 67 ? -13.929 9.482 -9.536 1.00 90.50 67 PHE A O 1
ATOM 562 N N . ASN A 1 68 ? -15.015 10.161 -11.381 1.00 92.19 68 ASN A N 1
ATOM 563 C CA . ASN A 1 68 ? -16.187 10.673 -10.674 1.00 92.19 68 ASN A CA 1
ATOM 564 C C . ASN A 1 68 ? -16.928 9.563 -9.917 1.00 92.19 68 ASN A C 1
ATOM 566 O O . ASN A 1 68 ? -17.301 9.746 -8.756 1.00 92.19 68 ASN A O 1
ATOM 570 N N . GLU A 1 69 ? -17.136 8.409 -10.553 1.00 92.94 69 GLU A N 1
ATOM 571 C CA . GLU A 1 69 ? -17.809 7.273 -9.920 1.00 92.94 69 GLU A CA 1
ATOM 572 C C . GLU A 1 69 ? -16.975 6.701 -8.772 1.00 92.94 69 GLU A C 1
ATOM 574 O O . GLU A 1 69 ? -17.494 6.413 -7.693 1.00 92.94 69 GLU A O 1
ATOM 579 N N . LEU A 1 70 ? -15.663 6.616 -8.960 1.00 91.31 70 LEU A N 1
ATOM 580 C CA . LEU A 1 70 ? -14.739 6.154 -7.943 1.00 91.31 70 LEU A CA 1
ATOM 581 C C . LEU A 1 70 ? -14.700 7.110 -6.744 1.00 91.31 70 LEU A C 1
ATOM 583 O O . LEU A 1 70 ? -14.801 6.663 -5.604 1.00 91.31 70 LEU A O 1
ATOM 587 N N . GLN A 1 71 ? -14.671 8.424 -6.975 1.00 92.38 71 GLN A N 1
ATOM 588 C CA . GLN A 1 71 ? -14.775 9.424 -5.912 1.00 92.38 71 GLN A CA 1
ATOM 589 C C . GLN A 1 71 ? -16.110 9.315 -5.157 1.00 92.38 71 GLN A C 1
ATOM 591 O O . GLN A 1 71 ? -16.143 9.383 -3.925 1.00 92.38 71 GLN A O 1
ATOM 596 N N . ARG A 1 72 ? -17.218 9.091 -5.876 1.00 95.50 72 ARG A N 1
ATOM 597 C CA . ARG A 1 72 ? -18.540 8.859 -5.276 1.00 95.50 72 ARG A CA 1
ATOM 598 C C . ARG A 1 72 ? -18.542 7.612 -4.388 1.00 95.50 72 ARG A C 1
ATOM 600 O O . ARG A 1 72 ? -19.108 7.642 -3.293 1.00 95.50 72 ARG A O 1
ATOM 607 N N . LEU A 1 73 ? -17.916 6.527 -4.842 1.00 92.00 73 LEU A N 1
ATOM 608 C CA . LEU A 1 73 ? -17.776 5.290 -4.075 1.00 92.00 73 LEU A CA 1
ATOM 609 C C . LEU A 1 73 ? -16.883 5.474 -2.846 1.00 92.00 73 LEU A C 1
ATOM 611 O O . LEU A 1 73 ? -17.260 5.004 -1.778 1.00 92.00 73 LEU A O 1
ATOM 615 N N . VAL A 1 74 ? -15.767 6.198 -2.961 1.00 92.12 74 VAL A N 1
ATOM 616 C CA . VAL A 1 74 ? -14.875 6.511 -1.833 1.00 92.12 74 VAL A CA 1
ATOM 617 C C . VAL A 1 74 ? -15.616 7.275 -0.742 1.00 92.12 74 VAL A C 1
ATOM 619 O O . VAL A 1 74 ? -15.532 6.897 0.422 1.00 92.12 74 VAL A O 1
ATOM 622 N N . HIS A 1 75 ? -16.386 8.307 -1.096 1.00 91.56 75 HIS A N 1
ATOM 623 C CA . HIS A 1 75 ? -17.180 9.041 -0.108 1.00 91.56 75 HIS A CA 1
ATOM 624 C C . HIS A 1 75 ? -18.219 8.150 0.574 1.00 91.56 75 HIS A C 1
ATOM 626 O O . HIS A 1 75 ? -18.338 8.167 1.797 1.00 91.56 75 HIS A O 1
ATOM 632 N N . LYS A 1 76 ? -18.933 7.332 -0.206 1.00 94.38 76 LYS A N 1
ATOM 633 C CA . LYS A 1 76 ? -19.924 6.399 0.335 1.00 94.38 76 LYS A CA 1
ATOM 634 C C . LYS A 1 76 ? -19.291 5.370 1.279 1.00 94.38 76 LYS A C 1
ATOM 636 O O . LYS A 1 76 ? -19.870 5.066 2.317 1.00 94.38 76 LYS A O 1
ATOM 641 N N . ASP A 1 77 ? -18.137 4.819 0.917 1.00 93.62 77 ASP A N 1
ATOM 642 C CA . ASP A 1 77 ? -17.413 3.845 1.736 1.00 93.62 77 ASP A CA 1
ATOM 643 C C . ASP A 1 77 ? -16.872 4.482 3.022 1.00 93.62 77 ASP A C 1
ATOM 645 O O . ASP A 1 77 ? -17.051 3.929 4.104 1.00 93.62 77 ASP A O 1
ATOM 649 N N . GLN A 1 78 ? -16.325 5.697 2.933 1.00 91.38 78 GLN A N 1
ATOM 650 C CA . GLN A 1 78 ? -15.872 6.465 4.093 1.00 91.38 78 GLN A CA 1
ATOM 651 C C . GLN A 1 78 ? -17.002 6.668 5.114 1.00 91.38 78 GLN A C 1
ATOM 653 O O . GLN A 1 78 ? -16.813 6.409 6.302 1.00 91.38 78 GLN A O 1
ATOM 658 N N . GLU A 1 79 ? -18.199 7.054 4.661 1.00 94.31 79 GLU A N 1
ATOM 659 C CA . GLU A 1 79 ? -19.377 7.185 5.530 1.00 94.31 79 GLU A CA 1
ATOM 660 C C . GLU A 1 79 ? -19.763 5.852 6.194 1.00 94.31 79 GLU A C 1
ATOM 662 O O . GLU A 1 79 ? -20.138 5.823 7.370 1.00 94.31 79 GLU A O 1
ATOM 667 N N . GLN A 1 80 ? -19.659 4.736 5.464 1.00 93.75 80 GLN A N 1
ATOM 668 C CA . GLN A 1 80 ? -19.949 3.403 5.998 1.00 93.75 80 GLN A CA 1
ATOM 669 C C . GLN A 1 80 ? -18.920 2.965 7.043 1.00 93.75 80 GLN A C 1
ATOM 671 O O . GLN A 1 80 ? -19.310 2.487 8.111 1.00 93.75 80 GLN A O 1
ATOM 676 N N . VAL A 1 81 ? -17.630 3.152 6.761 1.00 90.88 81 VAL A N 1
ATOM 677 C CA . VAL A 1 81 ? -16.530 2.841 7.681 1.00 90.88 81 VAL A CA 1
ATOM 678 C C . VAL A 1 81 ? -16.639 3.679 8.950 1.00 90.88 81 VAL A C 1
ATOM 680 O O . VAL A 1 81 ? -16.551 3.131 10.048 1.00 90.88 81 VAL A O 1
ATOM 683 N N . ASP A 1 82 ? -16.910 4.978 8.832 1.00 90.75 82 ASP A N 1
ATOM 684 C CA . ASP A 1 82 ? -17.055 5.862 9.990 1.00 90.75 82 ASP A CA 1
ATOM 685 C C . ASP A 1 82 ? -18.284 5.494 10.834 1.00 90.75 82 ASP A C 1
ATOM 687 O O . ASP A 1 82 ? -18.216 5.469 12.068 1.00 90.75 82 ASP A O 1
ATOM 691 N N . ALA A 1 83 ? -19.401 5.129 10.194 1.00 94.31 83 ALA A N 1
ATOM 692 C CA . ALA A 1 83 ? -20.585 4.640 10.896 1.00 94.31 83 ALA A CA 1
ATOM 693 C C . ALA A 1 83 ? -20.319 3.314 11.633 1.00 94.31 83 ALA A C 1
ATOM 695 O O . ALA A 1 83 ? -20.749 3.149 12.780 1.00 94.31 83 ALA A O 1
ATOM 696 N N . GLN A 1 84 ? -19.594 2.378 11.011 1.00 92.56 84 GLN A N 1
ATOM 697 C CA . GLN A 1 84 ? -19.198 1.117 11.643 1.00 92.56 84 GLN A CA 1
ATOM 698 C C . GLN A 1 84 ? -18.235 1.346 12.809 1.00 92.56 84 GLN A C 1
ATOM 700 O O . GLN A 1 84 ? -18.458 0.811 13.894 1.00 92.56 84 GLN A O 1
ATOM 705 N N . LEU A 1 85 ? -17.210 2.181 12.625 1.00 92.50 85 LEU A N 1
ATOM 706 C CA . LEU A 1 85 ? -16.244 2.511 13.669 1.00 92.50 85 LEU A CA 1
ATOM 707 C C . LEU A 1 85 ? -16.933 3.156 14.872 1.00 92.50 85 LEU A C 1
ATOM 709 O O . LEU A 1 85 ? -16.682 2.764 16.009 1.00 92.50 85 LEU A O 1
ATOM 713 N N . LYS A 1 86 ? -17.860 4.092 14.635 1.00 94.44 86 LYS A N 1
ATOM 714 C CA . LYS A 1 86 ? -18.660 4.708 15.700 1.00 94.44 86 LYS A CA 1
ATOM 715 C C . LYS A 1 86 ? -19.471 3.672 16.479 1.00 94.44 86 LYS A C 1
ATOM 717 O O . LYS A 1 86 ? -19.575 3.774 17.699 1.00 94.44 86 LYS A O 1
ATOM 722 N N . ARG A 1 87 ? -20.030 2.673 15.790 1.00 96.00 87 ARG A N 1
ATOM 723 C CA . ARG A 1 87 ? -20.781 1.582 16.422 1.00 96.00 87 ARG A CA 1
ATOM 724 C C . ARG A 1 87 ? -19.883 0.707 17.298 1.00 96.00 87 ARG A C 1
ATOM 726 O O . ARG A 1 87 ? -20.235 0.459 18.444 1.00 96.00 87 ARG A O 1
ATOM 733 N N . VAL A 1 88 ? -18.721 0.301 16.785 1.00 93.94 88 VAL A N 1
ATOM 734 C CA . VAL A 1 88 ? -17.745 -0.511 17.531 1.00 93.94 88 VAL A CA 1
ATOM 735 C C . VAL A 1 88 ? -17.209 0.250 18.744 1.00 93.94 88 VAL A C 1
ATOM 737 O O . VAL A 1 88 ? -17.089 -0.324 19.818 1.00 93.94 88 VAL A O 1
ATOM 740 N N . LEU A 1 89 ? -16.936 1.552 18.613 1.00 92.31 89 LEU A N 1
ATOM 741 C CA . LEU A 1 89 ? -16.486 2.378 19.737 1.00 92.31 89 LEU A CA 1
ATOM 742 C C . LEU A 1 89 ? -17.536 2.479 20.849 1.00 92.31 89 LEU A C 1
ATOM 744 O O . LEU A 1 89 ? -17.173 2.419 22.020 1.00 92.31 89 LEU A O 1
ATOM 748 N N . ALA A 1 90 ? -18.821 2.600 20.499 1.00 95.81 90 ALA A N 1
ATOM 749 C CA . ALA A 1 90 ? -19.899 2.610 21.486 1.00 95.81 90 ALA A CA 1
ATOM 750 C C . ALA A 1 90 ? -19.995 1.271 22.240 1.00 95.81 90 ALA A C 1
ATOM 752 O O . ALA A 1 90 ? -20.078 1.268 23.464 1.00 95.81 90 ALA A O 1
ATOM 753 N N . GLU A 1 91 ? -19.902 0.148 21.522 1.00 95.75 91 GLU A N 1
ATOM 754 C CA . GLU A 1 91 ? -19.901 -1.198 22.115 1.00 95.75 91 GLU A CA 1
ATOM 755 C C . GLU A 1 91 ? -18.676 -1.432 23.016 1.00 95.75 91 GLU A C 1
ATOM 757 O O . GLU A 1 91 ? -18.777 -2.020 24.093 1.00 95.75 91 GLU A O 1
ATOM 762 N N . VAL A 1 92 ? -17.505 -0.942 22.601 1.00 93.81 92 VAL A N 1
ATOM 763 C CA . VAL A 1 92 ? -16.275 -1.031 23.394 1.00 93.81 92 VAL A CA 1
ATOM 764 C C . VAL A 1 92 ? -16.382 -0.220 24.682 1.00 93.81 92 VAL A C 1
ATOM 766 O O . VAL A 1 92 ? -15.937 -0.706 25.722 1.00 93.81 92 VAL A O 1
ATOM 769 N N . GLU A 1 93 ? -16.955 0.985 24.642 1.00 94.25 93 GLU A N 1
ATOM 770 C CA . GLU A 1 93 ? -17.105 1.802 25.849 1.00 94.25 93 GLU A CA 1
ATOM 771 C C . GLU A 1 93 ? -18.109 1.176 26.826 1.00 94.25 93 GLU A C 1
ATOM 773 O O . GLU A 1 93 ? -17.788 1.060 28.007 1.00 94.25 93 GLU A O 1
ATOM 778 N N . GLU A 1 94 ? -19.245 0.662 26.340 1.00 95.62 94 GLU A N 1
ATOM 779 C CA . GLU A 1 94 ? -20.212 -0.088 27.159 1.00 95.62 94 GLU A CA 1
ATOM 780 C C . GLU A 1 94 ? -19.539 -1.292 27.839 1.00 95.62 94 GLU A C 1
ATOM 782 O O . GLU A 1 94 ? -19.569 -1.442 29.062 1.00 95.62 94 GLU A O 1
ATOM 787 N N . LYS A 1 95 ? -18.809 -2.107 27.071 1.00 93.88 95 LYS A N 1
ATOM 788 C CA . LYS A 1 95 ? -18.102 -3.278 27.605 1.00 93.88 95 LYS A CA 1
ATOM 789 C C . LYS A 1 95 ? -16.983 -2.904 28.576 1.00 93.88 95 LYS A C 1
ATOM 791 O O . LYS A 1 95 ? -16.710 -3.628 29.534 1.00 93.88 95 LYS A O 1
ATOM 796 N N . LYS A 1 96 ? -16.310 -1.780 28.345 1.00 91.25 96 LYS A N 1
ATOM 797 C CA . LYS A 1 96 ? -15.282 -1.249 29.243 1.00 91.25 96 LYS A CA 1
ATOM 798 C C . LYS A 1 96 ? -15.887 -0.780 30.565 1.00 91.25 96 LYS A C 1
ATOM 800 O O . LYS A 1 96 ? -15.279 -1.025 31.606 1.00 91.25 96 LYS A O 1
ATOM 805 N N . GLU A 1 97 ? -17.062 -0.153 30.550 1.00 92.94 97 GLU A N 1
ATOM 806 C CA . GLU A 1 97 ? -17.800 0.204 31.767 1.00 92.94 97 GLU A CA 1
ATOM 807 C C . GLU A 1 97 ? -18.218 -1.045 32.553 1.00 92.94 97 GLU A C 1
ATOM 809 O O . GLU A 1 97 ? -17.980 -1.109 33.761 1.00 92.94 97 GLU A O 1
ATOM 814 N N . GLU A 1 98 ? -18.721 -2.080 31.875 1.00 92.44 98 GLU A N 1
ATOM 815 C CA . GLU A 1 98 ? -19.044 -3.365 32.509 1.00 92.44 98 GLU A CA 1
ATOM 816 C C . GLU A 1 98 ? -17.819 -4.030 33.151 1.00 92.44 98 GLU A C 1
ATOM 818 O O . GLU A 1 98 ? -17.882 -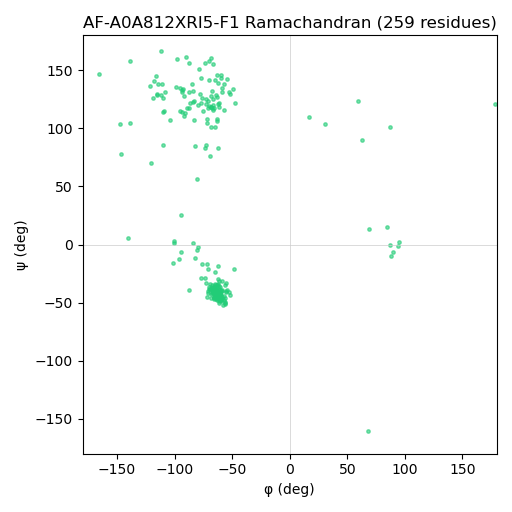4.515 34.284 1.00 92.44 98 GLU A O 1
ATOM 823 N N . LEU A 1 99 ? -16.691 -4.067 32.436 1.00 89.81 99 LEU A N 1
ATOM 824 C CA . LEU A 1 99 ? -15.445 -4.638 32.950 1.00 89.81 99 LEU A CA 1
ATOM 825 C C . LEU A 1 99 ? -14.914 -3.833 34.134 1.00 89.81 99 LEU A C 1
ATOM 827 O O . LEU A 1 99 ? -14.449 -4.416 35.109 1.00 89.81 99 LEU A O 1
ATOM 831 N N . ARG A 1 100 ? -15.029 -2.504 34.091 1.00 89.25 100 ARG A N 1
ATOM 832 C CA . ARG A 1 100 ? -14.632 -1.632 35.198 1.00 89.25 100 ARG A CA 1
ATOM 833 C C . ARG A 1 100 ? -15.508 -1.838 36.435 1.00 89.25 100 ARG A C 1
ATOM 835 O O . ARG A 1 100 ? -14.979 -1.841 37.548 1.00 89.25 100 ARG A O 1
ATOM 842 N N . ALA A 1 101 ? -16.816 -2.030 36.256 1.00 91.44 101 ALA A N 1
ATOM 843 C CA . ALA A 1 101 ? -17.723 -2.361 37.351 1.00 91.44 101 ALA A CA 1
ATOM 844 C C . ALA A 1 101 ? -17.313 -3.687 38.017 1.00 91.44 101 ALA A C 1
ATOM 846 O O . ALA A 1 101 ? -17.144 -3.731 39.233 1.00 91.44 101 ALA A O 1
ATOM 847 N N . LYS A 1 102 ? -17.022 -4.724 37.219 1.00 90.62 102 LYS A N 1
ATOM 848 C CA . LYS A 1 102 ? -16.571 -6.040 37.711 1.00 90.62 102 LYS A CA 1
ATOM 849 C C . LYS A 1 102 ? -15.191 -6.001 38.380 1.00 90.62 102 LYS A C 1
ATOM 851 O O . LYS A 1 102 ? -14.996 -6.629 39.415 1.00 90.62 102 LYS A O 1
ATOM 856 N N . ALA A 1 103 ? -14.243 -5.242 37.832 1.00 87.94 103 ALA A N 1
ATOM 857 C CA . ALA A 1 103 ? -12.901 -5.103 38.405 1.00 87.94 103 ALA A CA 1
ATOM 858 C C . ALA A 1 103 ? -12.926 -4.411 39.781 1.00 87.94 103 ALA A C 1
ATOM 860 O O . ALA A 1 103 ? -12.189 -4.796 40.689 1.00 87.94 103 ALA A O 1
ATOM 861 N N . THR A 1 104 ? -13.837 -3.447 39.973 1.00 89.25 104 THR A N 1
ATOM 862 C CA . THR A 1 104 ? -14.034 -2.773 41.269 1.00 89.25 104 THR A CA 1
ATOM 863 C C . THR A 1 104 ? -14.493 -3.753 42.356 1.00 89.25 104 THR A C 1
ATOM 865 O O . THR A 1 104 ? -14.094 -3.613 43.510 1.00 89.25 104 THR A O 1
ATOM 868 N N . GLU A 1 105 ? -15.282 -4.771 42.000 1.00 90.81 105 GLU A N 1
ATOM 869 C CA . GLU A 1 105 ? -15.724 -5.816 42.934 1.00 90.81 105 GLU A CA 1
ATOM 870 C C . GLU A 1 105 ? -14.608 -6.811 43.293 1.00 90.81 105 GLU A C 1
ATOM 872 O O . GLU A 1 105 ? -14.607 -7.360 44.393 1.00 90.81 105 GLU A O 1
ATOM 877 N N . GLN A 1 106 ? -13.647 -7.038 42.391 1.00 86.31 106 GLN A N 1
ATOM 878 C CA . GLN A 1 106 ? -12.575 -8.029 42.566 1.00 86.31 106 GLN A CA 1
ATOM 879 C C . GLN A 1 106 ? -11.273 -7.455 43.145 1.00 86.31 106 GLN A C 1
ATOM 881 O O . GLN A 1 106 ? -10.372 -8.221 43.481 1.00 86.31 106 GLN A O 1
ATOM 886 N N . GLY A 1 107 ? -11.168 -6.132 43.305 1.00 88.38 107 GLY A N 1
ATOM 887 C CA . GLY A 1 107 ? -9.963 -5.478 43.830 1.00 88.38 107 GLY A CA 1
ATOM 888 C C . GLY A 1 107 ? -8.756 -5.546 42.887 1.00 88.38 107 GLY A C 1
ATOM 889 O O . GLY A 1 107 ? -7.642 -5.246 43.313 1.00 88.38 107 GLY A O 1
ATOM 890 N N . ASP A 1 108 ? -8.973 -5.929 41.627 1.00 80.38 108 ASP A N 1
ATOM 891 C CA . ASP A 1 108 ? -7.935 -6.005 40.605 1.00 80.38 108 ASP A CA 1
ATOM 892 C C . ASP A 1 108 ? -7.864 -4.676 39.835 1.00 80.38 108 ASP A C 1
ATOM 894 O O . ASP A 1 108 ? -8.880 -4.135 39.393 1.00 80.38 108 ASP A O 1
ATOM 898 N N . SER A 1 109 ? -6.666 -4.099 39.731 1.00 78.88 109 SER A N 1
ATOM 899 C CA . SER A 1 109 ? -6.449 -2.722 39.258 1.00 78.88 109 SER A CA 1
ATOM 900 C C . SER A 1 109 ? -5.997 -2.644 37.792 1.00 78.88 109 SER A C 1
ATOM 902 O O . SER A 1 109 ? -5.729 -1.542 37.294 1.00 78.88 109 SER A O 1
ATOM 904 N N . GLU A 1 110 ? -5.862 -3.765 37.085 1.00 84.69 110 GLU A N 1
ATOM 905 C CA . GLU A 1 110 ? -5.357 -3.741 35.710 1.00 84.69 110 GLU A CA 1
ATOM 906 C C . GLU A 1 110 ? -6.410 -3.245 34.705 1.00 84.69 110 GLU A C 1
ATOM 908 O O . GLU A 1 110 ? -7.533 -3.741 34.614 1.00 84.69 110 GLU A O 1
ATOM 913 N N . LYS A 1 111 ? -6.044 -2.219 33.923 1.00 80.12 111 LYS A N 1
ATOM 914 C CA . LYS A 1 111 ? -6.900 -1.685 32.856 1.00 80.12 111 LYS A CA 1
ATOM 915 C C . LYS A 1 111 ? -6.787 -2.597 31.631 1.00 80.12 111 LYS A C 1
ATOM 917 O O . LYS A 1 111 ? -5.688 -2.692 31.081 1.00 80.12 111 LYS A O 1
ATOM 922 N N . PRO A 1 112 ? -7.883 -3.209 31.151 1.00 77.69 112 PRO A N 1
ATOM 923 C CA . PRO A 1 112 ? -7.825 -4.049 29.965 1.00 77.69 112 PRO A CA 1
ATOM 924 C C . PRO A 1 112 ? -7.438 -3.212 28.742 1.00 77.69 112 PRO A C 1
ATOM 926 O O . PRO A 1 112 ? -8.041 -2.172 28.462 1.00 77.69 112 PRO A O 1
ATOM 929 N N . LEU A 1 113 ? -6.423 -3.672 28.011 1.00 84.69 113 LEU A N 1
ATOM 930 C CA . LEU A 1 113 ? -6.043 -3.112 26.718 1.00 84.69 113 LEU A CA 1
ATOM 931 C C . LEU A 1 113 ? -7.023 -3.614 25.657 1.00 84.69 113 LEU A C 1
ATOM 933 O O . LEU A 1 113 ? -7.168 -4.818 25.453 1.00 84.69 113 LEU A O 1
ATOM 937 N N . ILE A 1 114 ? -7.690 -2.685 24.976 1.00 84.00 114 ILE A N 1
ATOM 938 C CA . ILE A 1 114 ? -8.614 -2.994 23.885 1.00 84.00 114 ILE A CA 1
ATOM 939 C C . ILE A 1 114 ? -7.974 -2.519 22.584 1.00 84.00 114 ILE A C 1
ATOM 941 O O . ILE A 1 114 ? -7.774 -1.321 22.384 1.00 84.00 114 ILE A O 1
ATOM 945 N N . LEU A 1 115 ? -7.635 -3.466 21.708 1.00 87.12 115 LEU A N 1
ATOM 946 C CA . LEU A 1 115 ? -7.109 -3.182 20.376 1.00 87.12 115 LEU A CA 1
ATOM 947 C C . LEU A 1 115 ? -8.274 -3.054 19.389 1.00 87.12 115 LEU A C 1
ATOM 949 O O . LEU A 1 115 ? -9.005 -4.016 19.165 1.00 87.12 115 LEU A O 1
ATOM 953 N N . ILE A 1 116 ? -8.429 -1.874 18.788 1.00 84.94 116 ILE A N 1
ATOM 954 C CA . ILE A 1 116 ? -9.418 -1.622 17.736 1.00 84.94 116 ILE A CA 1
ATOM 955 C C . ILE A 1 116 ? -8.672 -1.458 16.416 1.00 84.94 116 ILE A C 1
ATOM 957 O O . ILE A 1 116 ? -7.909 -0.510 16.236 1.00 84.94 116 ILE A O 1
ATOM 961 N N . CYS A 1 117 ? -8.901 -2.376 15.481 1.00 84.00 117 CYS A N 1
ATOM 962 C CA . CYS A 1 117 ? -8.376 -2.267 14.125 1.00 84.00 117 CYS A CA 1
ATOM 963 C C . CYS A 1 117 ? -9.364 -1.471 13.267 1.00 84.00 117 CYS A C 1
ATOM 965 O O . CYS A 1 117 ? -10.500 -1.901 13.069 1.00 84.00 117 CYS A O 1
ATOM 967 N N . LYS A 1 118 ? -8.939 -0.315 12.747 1.00 81.88 118 LYS A N 1
ATOM 968 C CA . LYS A 1 118 ? -9.731 0.442 11.772 1.00 81.88 118 LYS A CA 1
ATOM 969 C C . LYS A 1 118 ? -9.682 -0.294 10.421 1.00 81.88 118 LYS A C 1
ATOM 971 O O . LYS A 1 118 ? -8.575 -0.560 9.948 1.00 81.88 118 LYS A O 1
ATOM 976 N N . PRO A 1 119 ? -10.823 -0.638 9.798 1.00 80.81 119 PRO A N 1
ATOM 977 C CA . PRO A 1 119 ? -10.811 -1.180 8.443 1.00 80.81 119 PRO A CA 1
ATOM 978 C C . PRO A 1 119 ? -10.295 -0.109 7.471 1.00 80.81 119 PRO A C 1
ATOM 980 O O . PRO A 1 119 ? -10.591 1.074 7.640 1.00 80.81 119 PRO A O 1
ATOM 983 N N . ALA A 1 120 ? -9.500 -0.516 6.479 1.00 85.25 120 ALA A N 1
ATOM 984 C CA . ALA A 1 120 ? -9.002 0.400 5.456 1.00 85.25 120 ALA A CA 1
ATOM 985 C C . ALA A 1 120 ? -10.172 0.893 4.597 1.00 85.25 120 ALA A C 1
ATOM 987 O O . ALA A 1 120 ? -10.903 0.069 4.043 1.00 85.25 120 ALA A O 1
ATOM 988 N N . ALA A 1 121 ? -10.345 2.211 4.490 1.00 90.31 121 ALA A N 1
ATOM 989 C CA . ALA A 1 121 ? -11.345 2.779 3.599 1.00 90.31 121 ALA A CA 1
ATOM 990 C C . ALA A 1 121 ? -10.885 2.645 2.140 1.00 90.31 121 ALA A C 1
ATOM 992 O O . ALA A 1 121 ? -9.687 2.600 1.843 1.00 90.31 121 ALA A O 1
ATOM 993 N N . LEU A 1 122 ? -11.825 2.644 1.198 1.00 88.38 122 LEU A N 1
ATOM 994 C CA . LEU A 1 122 ? -11.526 2.625 -0.233 1.00 88.38 122 LEU A CA 1
ATOM 995 C C . LEU A 1 122 ? -10.615 3.795 -0.640 1.00 88.38 122 LEU A C 1
ATOM 997 O O . LEU A 1 122 ? -9.740 3.630 -1.488 1.00 88.38 122 LEU A O 1
ATOM 1001 N N . GLY A 1 123 ? -10.778 4.956 0.002 1.00 89.06 123 GLY A N 1
ATOM 1002 C CA . GLY A 1 123 ? -9.897 6.109 -0.192 1.00 89.06 123 GLY A CA 1
ATOM 1003 C C . GLY A 1 123 ? -8.448 5.828 0.214 1.00 89.06 123 GLY A C 1
ATOM 1004 O O . GLY A 1 123 ? -7.530 6.190 -0.521 1.00 89.06 123 GLY A O 1
ATOM 1005 N N . ASP A 1 124 ? -8.237 5.112 1.322 1.00 89.75 124 ASP A N 1
ATOM 1006 C CA . ASP A 1 124 ? -6.901 4.704 1.772 1.00 89.75 124 ASP A CA 1
ATOM 1007 C C . ASP A 1 124 ? -6.260 3.743 0.761 1.00 89.75 124 ASP A C 1
ATOM 1009 O O . ASP A 1 124 ? -5.074 3.856 0.447 1.00 89.75 124 ASP A O 1
ATOM 1013 N N . LEU A 1 125 ? -7.054 2.826 0.195 1.00 88.44 125 LEU A N 1
ATOM 1014 C CA . LEU A 1 125 ? -6.591 1.898 -0.839 1.00 88.44 125 LEU A CA 1
ATOM 1015 C C . LEU A 1 125 ? -6.194 2.630 -2.124 1.00 88.44 125 LEU A C 1
ATOM 1017 O O . LEU A 1 125 ? -5.164 2.316 -2.715 1.00 88.44 125 LEU A O 1
ATOM 1021 N N . MET A 1 126 ? -6.977 3.622 -2.546 1.00 87.38 126 MET A N 1
ATOM 1022 C CA . MET A 1 126 ? -6.639 4.450 -3.703 1.00 87.38 126 MET A CA 1
ATOM 1023 C C . MET A 1 126 ? -5.365 5.256 -3.490 1.00 87.38 126 MET A C 1
ATOM 1025 O O . MET A 1 126 ? -4.500 5.287 -4.362 1.00 87.38 126 MET A O 1
ATOM 1029 N N . HIS A 1 127 ? -5.237 5.890 -2.328 1.00 90.06 127 HIS A N 1
ATOM 1030 C CA . HIS A 1 127 ? -4.032 6.625 -1.978 1.00 90.06 127 HIS A CA 1
ATOM 1031 C C . HIS A 1 127 ? -2.814 5.694 -1.953 1.00 90.06 127 HIS A C 1
ATOM 1033 O O . HIS A 1 127 ? -1.767 6.026 -2.503 1.00 90.06 127 HIS A O 1
ATOM 1039 N N . SER A 1 128 ? -2.977 4.491 -1.397 1.00 88.75 128 SER A N 1
ATOM 1040 C CA . SER A 1 128 ? -1.945 3.457 -1.402 1.00 88.75 128 SER A CA 1
ATOM 1041 C C . SER A 1 128 ? -1.547 3.043 -2.823 1.00 88.75 128 SER A C 1
ATOM 1043 O O . SER A 1 128 ? -0.356 2.923 -3.094 1.00 88.75 128 SER A O 1
ATOM 1045 N N . LEU A 1 129 ? -2.501 2.898 -3.750 1.00 87.56 129 LEU A N 1
ATOM 1046 C CA . LEU A 1 129 ? -2.205 2.605 -5.158 1.00 87.56 129 LEU A CA 1
ATOM 1047 C C . LEU A 1 129 ? -1.395 3.725 -5.820 1.00 87.56 129 LEU A C 1
ATOM 1049 O O . LEU A 1 129 ? -0.402 3.440 -6.483 1.00 87.56 129 LEU A O 1
ATOM 1053 N N . VAL A 1 130 ? -1.764 4.993 -5.607 1.00 89.44 130 VAL A N 1
ATOM 1054 C CA . VAL A 1 130 ? -1.003 6.136 -6.143 1.00 89.44 130 VAL A CA 1
ATOM 1055 C C . VAL A 1 130 ? 0.416 6.140 -5.580 1.00 89.44 130 VAL A C 1
ATOM 1057 O O . VAL A 1 130 ? 1.380 6.231 -6.336 1.00 89.44 130 VAL A O 1
ATOM 1060 N N . GLN A 1 131 ? 0.566 5.939 -4.273 1.00 90.81 131 GLN A N 1
ATOM 1061 C CA . GLN A 1 131 ? 1.881 5.843 -3.645 1.00 90.81 131 GLN A CA 1
ATOM 1062 C C . GLN A 1 131 ? 2.705 4.675 -4.194 1.00 90.81 131 GLN A C 1
ATOM 1064 O O . GLN A 1 131 ? 3.910 4.818 -4.373 1.00 90.81 131 GLN A O 1
ATOM 1069 N N . GLN A 1 132 ? 2.089 3.535 -4.509 1.00 87.25 132 GLN A N 1
ATOM 1070 C CA . GLN A 1 132 ? 2.788 2.399 -5.117 1.00 87.25 132 GLN A CA 1
ATOM 1071 C C . GLN A 1 132 ? 3.319 2.701 -6.523 1.00 87.25 132 GLN A C 1
ATOM 1073 O O . GLN A 1 132 ? 4.298 2.084 -6.938 1.00 87.25 132 GLN A O 1
ATOM 1078 N N . THR A 1 133 ? 2.737 3.675 -7.229 1.00 89.88 133 THR A N 1
ATOM 1079 C CA . THR A 1 133 ? 3.270 4.155 -8.515 1.00 89.88 133 THR A CA 1
ATOM 1080 C C . THR A 1 133 ? 4.442 5.125 -8.366 1.00 89.88 133 THR A C 1
ATOM 1082 O O . THR A 1 133 ? 5.024 5.529 -9.365 1.00 89.88 133 THR A O 1
ATOM 1085 N N . GLU A 1 134 ? 4.847 5.487 -7.147 1.00 95.62 134 GLU A N 1
ATOM 1086 C CA . GLU A 1 134 ? 6.064 6.264 -6.928 1.00 95.62 134 GLU A CA 1
ATOM 1087 C C . GLU A 1 134 ? 7.289 5.347 -6.893 1.00 95.62 134 GLU A C 1
ATOM 1089 O O . GLU A 1 134 ? 7.336 4.357 -6.156 1.00 95.62 134 GLU A O 1
ATOM 1094 N N . TYR A 1 135 ? 8.338 5.723 -7.629 1.00 96.25 135 TYR A N 1
ATOM 1095 C CA . TYR A 1 135 ? 9.572 4.939 -7.712 1.00 96.25 135 TYR A CA 1
ATOM 1096 C C . TYR A 1 135 ? 10.184 4.623 -6.336 1.00 96.25 135 TYR A C 1
ATOM 1098 O O . TYR A 1 135 ? 10.672 3.516 -6.109 1.00 96.25 135 TYR A O 1
ATOM 1106 N N . GLN A 1 136 ? 10.141 5.574 -5.396 1.00 94.56 136 GLN A N 1
ATOM 1107 C CA . GLN A 1 136 ? 10.701 5.383 -4.056 1.00 94.56 136 GLN A CA 1
ATOM 1108 C C . GLN A 1 136 ? 9.998 4.242 -3.312 1.00 94.56 136 GLN A C 1
ATOM 1110 O O . GLN A 1 136 ? 10.664 3.313 -2.847 1.00 94.56 136 GLN A O 1
ATOM 1115 N N . ASN A 1 137 ? 8.665 4.247 -3.301 1.00 94.81 137 ASN A N 1
ATOM 1116 C CA . ASN A 1 137 ? 7.856 3.225 -2.637 1.00 94.81 137 ASN A CA 1
ATOM 1117 C C . ASN A 1 137 ? 7.949 1.872 -3.350 1.00 94.81 137 ASN A C 1
ATOM 1119 O O . ASN A 1 137 ? 8.049 0.834 -2.690 1.00 94.81 137 ASN A O 1
ATOM 1123 N N . PHE A 1 138 ? 7.984 1.875 -4.686 1.00 95.69 138 PHE A N 1
ATOM 1124 C CA . PHE A 1 138 ? 8.239 0.675 -5.480 1.00 95.69 138 PHE A CA 1
ATOM 1125 C C . PHE A 1 138 ? 9.592 0.050 -5.119 1.00 95.69 138 PHE A 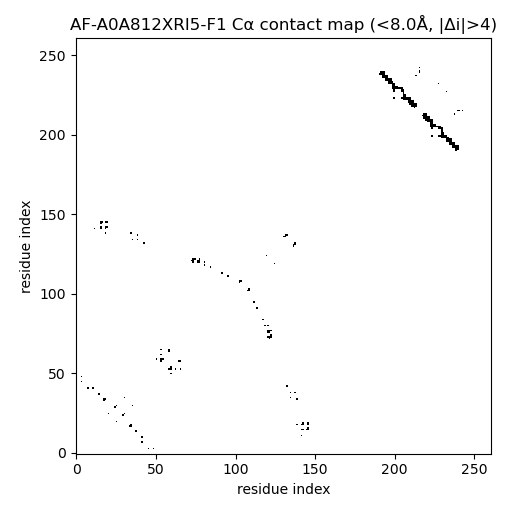C 1
ATOM 1127 O O . PHE A 1 138 ? 9.660 -1.127 -4.766 1.00 95.69 138 PHE A O 1
ATOM 1134 N N . SER A 1 139 ? 10.667 0.844 -5.131 1.00 95.75 139 SER A N 1
ATOM 1135 C CA . SER A 1 139 ? 12.014 0.349 -4.843 1.00 95.75 139 SER A CA 1
ATOM 1136 C C . SER A 1 139 ? 12.144 -0.164 -3.405 1.00 95.75 139 SER A C 1
ATOM 1138 O O . SER A 1 139 ? 12.784 -1.188 -3.170 1.00 95.75 139 SER A O 1
ATOM 1140 N N . ALA A 1 140 ? 11.506 0.505 -2.439 1.00 94.38 140 ALA A N 1
ATOM 1141 C CA . ALA A 1 140 ? 11.447 0.050 -1.054 1.00 94.38 140 ALA A CA 1
ATOM 1142 C C . ALA A 1 140 ? 10.699 -1.287 -0.935 1.00 94.38 140 ALA A C 1
ATOM 1144 O O . ALA A 1 140 ? 11.189 -2.209 -0.285 1.00 94.38 140 ALA A O 1
ATOM 1145 N N . SER A 1 141 ? 9.563 -1.425 -1.624 1.00 94.00 141 SER A N 1
ATOM 1146 C CA . SER A 1 141 ? 8.776 -2.663 -1.646 1.00 94.00 141 SER A CA 1
ATOM 1147 C C . SER A 1 141 ? 9.542 -3.825 -2.285 1.00 94.00 141 SER A C 1
ATOM 1149 O O . SER A 1 141 ? 9.500 -4.939 -1.768 1.00 94.00 141 SER A O 1
ATOM 1151 N N . MET A 1 142 ? 10.280 -3.575 -3.372 1.00 95.81 142 MET A N 1
ATOM 1152 C CA . MET A 1 142 ? 11.138 -4.581 -4.007 1.00 95.81 142 MET A CA 1
ATOM 1153 C C . MET A 1 142 ? 12.223 -5.081 -3.053 1.00 95.81 142 MET A C 1
ATOM 1155 O O . MET A 1 142 ? 12.370 -6.286 -2.876 1.00 95.81 142 MET A O 1
ATOM 1159 N N . ARG A 1 143 ? 12.933 -4.172 -2.375 1.00 95.38 143 ARG A N 1
ATOM 1160 C CA . ARG A 1 143 ? 13.965 -4.547 -1.393 1.00 95.38 143 ARG A CA 1
ATOM 1161 C C . ARG A 1 143 ? 13.384 -5.298 -0.200 1.00 95.38 143 ARG A C 1
ATOM 1163 O O . ARG A 1 143 ? 13.963 -6.281 0.244 1.00 95.38 143 ARG A O 1
ATOM 1170 N N . PHE A 1 144 ? 12.217 -4.881 0.285 1.00 95.31 144 PHE A N 1
ATOM 1171 C CA . PHE A 1 144 ? 11.526 -5.607 1.347 1.00 95.31 144 PHE A CA 1
ATOM 1172 C C . PHE A 1 144 ? 11.190 -7.046 0.929 1.00 95.31 144 PHE A C 1
ATOM 1174 O O . PHE A 1 144 ? 11.362 -7.971 1.718 1.00 95.31 144 PHE A O 1
ATOM 1181 N N . ARG A 1 145 ? 10.764 -7.260 -0.323 1.00 94.56 145 ARG A N 1
ATOM 1182 C CA . ARG A 1 145 ? 10.522 -8.609 -0.858 1.00 94.56 145 ARG A CA 1
ATOM 1183 C C . ARG A 1 145 ? 11.800 -9.436 -0.974 1.00 94.56 145 ARG A C 1
ATOM 1185 O O . ARG A 1 145 ? 11.753 -10.618 -0.650 1.00 94.56 145 ARG A O 1
ATOM 1192 N N . VAL A 1 146 ? 12.915 -8.837 -1.397 1.00 96.00 146 VAL A N 1
ATOM 1193 C CA . VAL A 1 146 ? 14.230 -9.506 -1.404 1.00 96.00 146 VAL A CA 1
ATOM 1194 C C . VAL A 1 146 ? 14.577 -9.995 0.002 1.00 96.00 146 VAL A C 1
ATOM 1196 O O . VAL A 1 146 ? 14.928 -11.158 0.184 1.00 96.00 146 VAL A O 1
ATOM 1199 N N . GLU A 1 147 ? 14.411 -9.135 1.007 1.00 95.06 147 GLU A N 1
ATOM 1200 C CA . GLU A 1 147 ? 14.703 -9.485 2.397 1.00 95.06 147 GLU A CA 1
ATOM 1201 C C . GLU A 1 147 ? 13.763 -10.577 2.925 1.00 95.06 147 GLU A C 1
ATOM 1203 O O . GLU A 1 147 ? 14.198 -11.522 3.583 1.00 95.06 147 GLU A O 1
ATOM 1208 N N . GLN A 1 148 ? 12.474 -10.504 2.581 1.00 94.12 148 GLN A N 1
ATOM 1209 C CA . GLN A 1 148 ? 11.501 -11.539 2.921 1.00 94.12 148 GLN A CA 1
ATOM 1210 C C . GLN A 1 148 ? 11.870 -12.896 2.298 1.00 94.12 148 GLN A C 1
ATOM 1212 O O . GLN A 1 148 ? 11.788 -13.922 2.973 1.00 94.12 148 GLN A O 1
ATOM 1217 N N . ASP A 1 149 ? 12.292 -12.912 1.032 1.00 94.19 149 ASP A N 1
ATOM 1218 C CA . ASP A 1 149 ? 12.732 -14.124 0.338 1.00 94.19 149 ASP A CA 1
ATOM 1219 C C . ASP A 1 149 ? 14.016 -14.693 0.961 1.00 94.19 149 ASP A C 1
ATOM 1221 O O . ASP A 1 149 ? 14.116 -15.898 1.195 1.00 94.19 149 ASP A O 1
ATOM 1225 N N . ARG A 1 150 ? 14.966 -13.828 1.337 1.00 95.00 150 ARG A N 1
ATOM 1226 C CA . ARG A 1 150 ? 16.188 -14.215 2.058 1.00 95.00 150 ARG A CA 1
ATOM 1227 C C . ARG A 1 150 ? 15.872 -14.851 3.410 1.00 95.00 150 ARG A C 1
ATOM 1229 O O . ARG A 1 150 ? 16.390 -15.924 3.722 1.00 95.00 150 ARG A O 1
ATOM 1236 N N . MET A 1 151 ? 14.988 -14.226 4.184 1.00 95.75 151 MET A N 1
ATOM 1237 C CA . MET A 1 151 ? 14.533 -14.740 5.475 1.00 95.75 151 MET A CA 1
ATOM 1238 C C . MET A 1 151 ? 13.826 -16.091 5.321 1.00 95.75 151 MET A C 1
ATOM 1240 O O . MET A 1 151 ? 14.100 -17.027 6.070 1.00 95.75 151 MET A O 1
ATOM 1244 N N . MET A 1 152 ? 12.949 -16.221 4.325 1.00 95.50 152 MET A N 1
ATOM 1245 C CA . MET A 1 152 ? 12.236 -17.466 4.047 1.00 95.50 152 MET A CA 1
ATOM 1246 C C . MET A 1 152 ? 13.193 -18.590 3.628 1.00 95.50 152 MET A C 1
ATOM 1248 O O . MET A 1 152 ? 13.071 -19.711 4.121 1.00 95.50 152 MET A O 1
ATOM 1252 N N . LYS A 1 153 ? 14.191 -18.288 2.790 1.00 95.38 153 LYS A N 1
ATOM 1253 C CA . LYS A 1 153 ? 15.257 -19.229 2.414 1.00 95.38 153 LYS A CA 1
ATOM 1254 C C . LYS A 1 153 ? 16.081 -19.676 3.618 1.00 95.38 153 LYS A C 1
ATOM 1256 O O . LYS A 1 153 ? 16.386 -20.859 3.724 1.00 95.38 153 LYS A O 1
ATOM 1261 N N . MET A 1 154 ? 16.403 -18.769 4.542 1.00 95.94 154 MET A N 1
ATOM 1262 C CA . MET A 1 154 ? 17.103 -19.122 5.782 1.00 95.94 154 MET A CA 1
ATOM 1263 C C . MET A 1 154 ? 16.284 -20.064 6.669 1.00 95.94 154 MET A C 1
ATOM 1265 O O . MET A 1 154 ? 16.830 -21.038 7.182 1.00 95.94 154 MET A O 1
ATOM 1269 N N . LEU A 1 155 ? 14.985 -19.798 6.838 1.00 96.75 155 LEU A N 1
ATOM 1270 C CA . LEU A 1 155 ? 14.097 -20.672 7.611 1.00 96.75 155 LEU A CA 1
ATOM 1271 C C . LEU A 1 155 ? 14.003 -22.068 6.985 1.00 96.75 155 LEU A C 1
ATOM 1273 O O . LEU A 1 155 ? 14.089 -23.064 7.700 1.00 96.75 155 LEU A O 1
ATOM 1277 N N . LEU A 1 156 ? 13.876 -22.145 5.657 1.00 95.50 156 LEU A N 1
ATOM 1278 C CA . LEU A 1 156 ? 13.804 -23.420 4.947 1.00 95.50 156 LEU A CA 1
ATOM 1279 C C . LEU A 1 156 ? 15.119 -24.207 5.053 1.00 95.50 156 LEU A C 1
ATOM 1281 O O . LEU A 1 156 ? 15.097 -25.385 5.398 1.00 95.50 156 LEU A O 1
ATOM 1285 N N . ALA A 1 157 ? 16.260 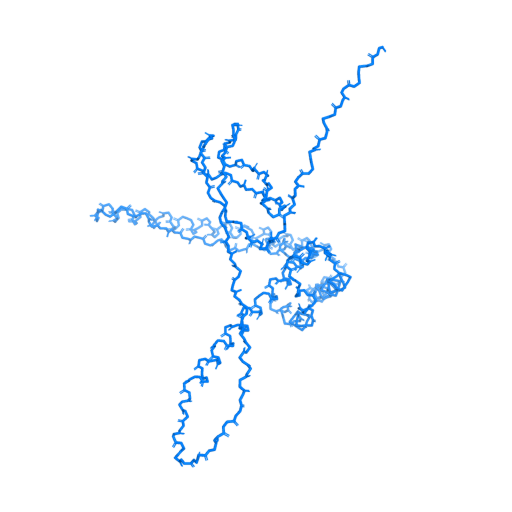-23.543 4.851 1.00 95.75 157 ALA A N 1
ATOM 1286 C CA . ALA A 1 157 ? 17.577 -24.160 4.998 1.00 95.75 157 ALA A CA 1
ATOM 1287 C C . ALA A 1 157 ? 17.829 -24.668 6.431 1.00 95.75 157 ALA A C 1
ATOM 1289 O O . ALA A 1 157 ? 18.441 -25.720 6.615 1.00 95.75 157 ALA A O 1
ATOM 1290 N N . GLY A 1 158 ? 17.329 -23.958 7.450 1.00 95.00 158 GLY A N 1
ATOM 1291 C CA . GLY A 1 158 ? 17.397 -24.400 8.845 1.00 95.00 158 GLY A CA 1
ATOM 1292 C C . GLY A 1 158 ? 16.647 -25.714 9.091 1.00 95.00 158 GLY A C 1
ATOM 1293 O O . GLY A 1 158 ? 17.196 -26.628 9.703 1.00 95.00 158 GLY A O 1
ATOM 1294 N N . LEU A 1 159 ? 15.433 -25.843 8.547 1.00 94.06 159 LEU A N 1
ATOM 1295 C CA . LEU A 1 159 ? 14.627 -27.068 8.652 1.00 94.06 159 LEU A CA 1
ATOM 1296 C C . LEU A 1 159 ? 15.262 -28.256 7.906 1.00 94.06 159 LEU A C 1
ATOM 1298 O O . LEU A 1 159 ? 15.201 -29.402 8.365 1.00 94.06 159 LEU A O 1
ATOM 1302 N N . GLU A 1 160 ? 15.892 -27.999 6.758 1.00 92.50 160 GLU A N 1
ATOM 1303 C CA . GLU A 1 160 ? 16.616 -29.026 6.001 1.00 92.50 160 GLU A CA 1
ATOM 1304 C C . GLU A 1 160 ? 17.860 -29.525 6.754 1.00 92.50 160 GLU A C 1
ATOM 1306 O O . GLU A 1 160 ? 18.106 -30.734 6.802 1.00 92.50 160 GLU A O 1
ATOM 1311 N N . ALA A 1 161 ? 18.605 -28.623 7.403 1.00 91.19 161 ALA A N 1
ATOM 1312 C CA . ALA A 1 161 ? 19.771 -28.977 8.210 1.00 91.19 161 ALA A CA 1
ATOM 1313 C C . ALA A 1 161 ? 19.402 -29.845 9.430 1.00 91.19 161 ALA A C 1
ATOM 1315 O O . ALA A 1 161 ? 20.089 -30.831 9.710 1.00 91.19 161 ALA A O 1
ATOM 1316 N N . GLU A 1 162 ? 18.289 -29.544 10.112 1.00 85.25 162 GLU A N 1
ATOM 1317 C CA . GLU A 1 162 ? 17.776 -30.376 11.215 1.00 85.25 162 GLU A CA 1
ATOM 1318 C C . GLU A 1 162 ? 17.364 -31.779 10.740 1.00 85.25 162 GLU A C 1
ATOM 1320 O O . GLU A 1 162 ? 17.621 -32.776 11.420 1.00 85.25 162 GLU A O 1
ATOM 1325 N N . THR A 1 163 ? 16.788 -31.886 9.539 1.00 84.19 163 THR A N 1
ATOM 1326 C CA . THR A 1 163 ? 16.379 -33.178 8.965 1.00 84.19 163 THR A CA 1
ATOM 1327 C C . THR A 1 163 ? 17.586 -34.067 8.634 1.00 84.19 163 THR A C 1
ATOM 1329 O O . THR A 1 163 ? 17.523 -35.284 8.818 1.00 84.19 163 THR A O 1
ATOM 1332 N N . GLN A 1 164 ? 18.708 -33.488 8.194 1.00 78.25 164 GLN A N 1
ATOM 1333 C CA . GLN A 1 164 ? 19.923 -34.248 7.870 1.00 78.25 164 GLN A CA 1
ATOM 1334 C C . GLN A 1 164 ? 20.722 -34.688 9.108 1.00 78.25 164 GLN A C 1
ATOM 1336 O O . GLN A 1 164 ? 21.343 -35.749 9.072 1.00 78.25 164 GLN A O 1
ATOM 1341 N N . GLN A 1 165 ? 20.672 -33.952 10.224 1.00 67.88 165 GLN A N 1
ATOM 1342 C CA . GLN A 1 165 ? 21.338 -34.360 11.474 1.00 67.88 165 GLN A CA 1
ATOM 1343 C C . GLN A 1 165 ? 20.599 -35.469 12.248 1.00 67.88 165 GLN A C 1
ATOM 1345 O O . GLN A 1 165 ? 21.208 -36.136 13.084 1.00 67.88 165 GLN A O 1
ATOM 1350 N N . GLY A 1 166 ? 19.318 -35.719 11.955 1.00 63.06 166 GLY A N 1
ATOM 1351 C CA . GLY A 1 166 ? 18.532 -36.805 12.561 1.00 63.06 166 GLY A CA 1
ATOM 1352 C C . GLY A 1 166 ? 18.718 -38.188 11.918 1.00 63.06 166 GLY A C 1
ATOM 1353 O O . GLY A 1 166 ? 18.292 -39.194 12.490 1.00 63.06 166 GLY A O 1
ATOM 1354 N N . ALA A 1 167 ? 19.361 -38.274 10.749 1.00 61.78 167 ALA A N 1
ATOM 1355 C CA . ALA A 1 167 ? 19.674 -39.544 10.104 1.00 61.78 167 ALA A CA 1
ATOM 1356 C C . ALA A 1 167 ? 20.952 -40.137 10.715 1.00 61.78 167 ALA A C 1
ATOM 1358 O O . ALA A 1 167 ? 22.054 -39.954 10.201 1.00 61.78 167 ALA A O 1
ATOM 1359 N N . LEU A 1 168 ? 20.797 -40.851 11.836 1.00 62.94 168 LEU A N 1
ATOM 1360 C CA . LEU A 1 168 ? 21.849 -41.704 12.394 1.00 62.94 168 LEU A CA 1
ATOM 1361 C C . LEU A 1 168 ? 22.448 -42.567 11.266 1.00 62.94 168 LEU A C 1
ATOM 1363 O O . LEU A 1 168 ? 21.702 -43.336 10.649 1.00 62.94 168 LEU A O 1
ATOM 1367 N N . PRO A 1 169 ? 23.763 -42.488 10.989 1.00 65.12 169 PRO A N 1
ATOM 1368 C CA . PRO A 1 169 ? 24.388 -43.436 10.085 1.00 65.12 169 PRO A CA 1
ATOM 1369 C C . PRO A 1 169 ? 24.222 -44.826 10.698 1.00 65.12 169 PRO A C 1
ATOM 1371 O O . PRO A 1 169 ? 24.630 -45.074 11.836 1.00 65.12 169 PRO A O 1
ATOM 1374 N N . ALA A 1 170 ? 23.583 -45.735 9.961 1.00 67.31 170 ALA A N 1
ATOM 1375 C CA . ALA A 1 170 ? 23.548 -47.138 10.337 1.00 67.31 170 ALA A CA 1
ATOM 1376 C C . ALA A 1 170 ? 24.998 -47.614 10.566 1.00 67.31 170 ALA A C 1
ATOM 1378 O O . ALA A 1 170 ? 25.855 -47.345 9.716 1.00 67.31 170 ALA A O 1
ATOM 1379 N N . PRO A 1 171 ? 25.305 -48.290 11.690 1.00 60.97 171 PRO A N 1
ATOM 1380 C CA . PRO A 1 171 ? 26.651 -48.767 11.961 1.00 60.97 171 PRO A CA 1
ATOM 1381 C C . PRO A 1 171 ? 27.016 -49.817 10.911 1.00 60.97 171 PRO A C 1
ATOM 1383 O O . PRO A 1 171 ? 26.585 -50.967 10.975 1.00 60.97 171 PRO A O 1
ATOM 1386 N N . THR A 1 172 ? 27.796 -49.402 9.918 1.00 57.50 172 THR A N 1
ATOM 1387 C CA . THR A 1 172 ? 28.401 -50.312 8.950 1.00 57.50 172 THR A CA 1
ATOM 1388 C C . THR A 1 172 ? 29.658 -50.857 9.606 1.00 57.50 172 THR A C 1
ATOM 1390 O O . THR A 1 172 ? 30.629 -50.137 9.833 1.00 57.50 172 THR A O 1
ATOM 1393 N N . ALA A 1 173 ? 29.590 -52.121 10.010 1.00 55.81 173 ALA A N 1
ATOM 1394 C CA . ALA A 1 173 ? 30.713 -52.838 10.578 1.00 55.81 173 ALA A CA 1
ATOM 1395 C C . ALA A 1 173 ? 31.745 -53.140 9.482 1.00 55.81 173 ALA A C 1
ATOM 1397 O O . ALA A 1 173 ? 31.455 -53.903 8.566 1.00 55.81 173 ALA A O 1
ATOM 1398 N N . GLY A 1 174 ? 32.945 -52.582 9.652 1.00 53.31 174 GLY A N 1
ATOM 1399 C CA . GLY A 1 174 ? 34.182 -53.034 9.016 1.00 53.31 174 GLY A CA 1
ATOM 1400 C C . GLY A 1 174 ? 34.450 -52.448 7.634 1.00 53.31 174 GLY A C 1
ATOM 1401 O O . GLY A 1 174 ? 33.919 -52.934 6.648 1.00 53.31 174 GLY A O 1
ATOM 1402 N N . ASP A 1 175 ? 35.324 -51.448 7.556 1.00 44.62 175 ASP A N 1
ATOM 1403 C CA . ASP A 1 175 ? 36.704 -51.688 7.123 1.00 44.62 175 ASP A CA 1
ATOM 1404 C C . ASP A 1 175 ? 37.587 -50.470 7.448 1.00 44.62 175 ASP A C 1
ATOM 1406 O O . ASP A 1 175 ? 37.123 -49.332 7.506 1.00 44.62 175 ASP A O 1
ATOM 1410 N N . LEU A 1 176 ? 38.850 -50.744 7.758 1.00 50.97 176 LEU A N 1
ATOM 1411 C CA . LEU A 1 176 ? 39.875 -49.787 8.174 1.00 50.97 176 LEU A CA 1
ATOM 1412 C C . LEU A 1 176 ? 40.639 -49.295 6.940 1.00 50.97 176 LEU A C 1
ATOM 1414 O O . LEU A 1 176 ? 41.459 -50.059 6.455 1.00 50.97 176 LEU A O 1
ATOM 1418 N N . GLU A 1 177 ? 40.497 -48.030 6.518 1.00 44.84 177 GLU A N 1
ATOM 1419 C CA . GLU A 1 177 ? 41.557 -47.316 5.770 1.00 44.84 177 GLU A CA 1
ATOM 1420 C C . GLU A 1 177 ? 41.595 -45.793 6.048 1.00 44.84 177 GLU A C 1
ATOM 1422 O O . GLU A 1 177 ? 40.746 -45.009 5.640 1.00 44.84 177 GLU A O 1
ATOM 1427 N N . VAL A 1 178 ? 42.588 -45.432 6.863 1.00 49.34 178 VAL A N 1
ATOM 1428 C CA . VAL A 1 178 ? 43.611 -44.365 6.780 1.00 49.34 178 VAL A CA 1
ATOM 1429 C C . VAL A 1 178 ? 43.435 -43.170 5.790 1.00 49.34 178 VAL A C 1
ATOM 1431 O O . VAL A 1 178 ? 43.669 -43.317 4.601 1.00 49.34 178 VAL A O 1
ATOM 1434 N N . VAL A 1 179 ? 43.175 -41.979 6.374 1.00 49.91 179 VAL A N 1
ATOM 1435 C CA . VAL A 1 179 ? 43.795 -40.620 6.200 1.00 49.91 179 VAL A CA 1
ATOM 1436 C C . VAL A 1 179 ? 43.793 -39.906 4.822 1.00 49.91 179 VAL A C 1
ATOM 1438 O O . VAL A 1 179 ? 44.370 -40.413 3.875 1.00 49.91 179 VAL A O 1
ATOM 1441 N N . ASP A 1 180 ? 43.240 -38.672 4.754 1.00 40.94 180 ASP A N 1
ATOM 1442 C CA . ASP A 1 180 ? 43.973 -37.401 4.468 1.00 40.94 180 ASP A CA 1
ATOM 1443 C C . ASP A 1 180 ? 43.053 -36.135 4.412 1.00 40.94 180 ASP A C 1
ATOM 1445 O O . ASP A 1 180 ? 42.136 -36.037 3.602 1.00 40.94 180 ASP A O 1
ATOM 1449 N N . VAL A 1 181 ? 43.364 -35.171 5.298 1.00 46.50 181 VAL A N 1
ATOM 1450 C CA . VAL A 1 181 ? 43.378 -33.687 5.167 1.00 46.50 181 VAL A CA 1
ATOM 1451 C C . VAL A 1 181 ? 42.085 -32.897 4.866 1.00 46.50 181 VAL A C 1
ATOM 1453 O O . VAL A 1 181 ? 41.746 -32.556 3.738 1.00 46.50 181 VAL A O 1
ATOM 1456 N N . GLU A 1 182 ? 41.413 -32.517 5.957 1.00 53.31 182 GLU A N 1
ATOM 1457 C CA . GLU A 1 182 ? 41.337 -31.149 6.518 1.00 53.31 182 GLU A CA 1
ATOM 1458 C C . GLU A 1 182 ? 41.424 -29.934 5.559 1.00 53.31 182 GLU A C 1
ATOM 1460 O O . GLU A 1 182 ? 42.501 -29.484 5.172 1.00 53.31 182 GLU A O 1
ATOM 1465 N N . ALA A 1 183 ? 40.273 -29.304 5.297 1.00 44.31 183 ALA A N 1
ATOM 1466 C CA . ALA A 1 183 ? 40.169 -27.876 4.982 1.00 44.31 183 ALA A CA 1
ATOM 1467 C C . ALA A 1 183 ? 38.848 -27.335 5.552 1.00 44.31 183 ALA A C 1
ATOM 1469 O O . ALA A 1 183 ? 37.841 -27.180 4.863 1.00 44.31 183 ALA A O 1
ATOM 1470 N N . GLU A 1 184 ? 38.854 -27.106 6.863 1.00 45.16 184 GLU A N 1
ATOM 1471 C CA . GLU A 1 184 ? 37.748 -26.535 7.622 1.00 45.16 184 GLU A CA 1
ATOM 1472 C C . GLU A 1 184 ? 37.555 -25.064 7.225 1.00 45.16 184 GLU A C 1
ATOM 1474 O O . GLU A 1 184 ? 38.299 -24.164 7.624 1.00 45.16 184 GLU A O 1
ATOM 1479 N N . GLN A 1 185 ? 36.558 -24.824 6.377 1.00 50.88 185 GLN A N 1
ATOM 1480 C CA . GLN A 1 185 ? 36.153 -23.497 5.934 1.00 50.88 185 GLN A CA 1
ATOM 1481 C C . GLN A 1 185 ? 35.412 -22.805 7.086 1.00 50.88 185 GLN A C 1
ATOM 1483 O O . GLN A 1 185 ? 34.191 -22.853 7.219 1.00 50.88 185 GLN A O 1
ATOM 1488 N N . ARG A 1 186 ? 36.200 -22.217 7.987 1.00 48.41 186 ARG A N 1
ATOM 1489 C CA . ARG A 1 186 ? 35.740 -21.511 9.182 1.00 48.41 186 ARG A CA 1
ATOM 1490 C C . ARG A 1 186 ? 34.886 -20.305 8.775 1.00 48.41 186 ARG A C 1
ATOM 1492 O O . ARG A 1 186 ? 35.361 -19.414 8.072 1.00 48.41 186 ARG A O 1
ATOM 1499 N N . ALA A 1 187 ? 33.632 -20.284 9.223 1.00 47.69 187 ALA A N 1
ATOM 1500 C CA . ALA A 1 187 ? 32.725 -19.154 9.047 1.00 47.69 187 ALA A CA 1
ATOM 1501 C C . ALA A 1 187 ? 33.346 -17.850 9.597 1.00 47.69 187 ALA A C 1
ATOM 1503 O O . ALA A 1 187 ? 34.024 -17.889 10.632 1.00 47.69 187 ALA A O 1
ATOM 1504 N N . PRO A 1 188 ? 33.131 -16.694 8.941 1.00 58.56 188 PRO A N 1
ATOM 1505 C CA . PRO A 1 188 ? 33.597 -15.414 9.457 1.00 58.56 188 PRO A CA 1
ATOM 1506 C C . PRO A 1 188 ? 32.915 -15.101 10.804 1.00 58.56 188 PRO A C 1
ATOM 1508 O O . PRO A 1 188 ? 31.717 -15.355 10.957 1.00 58.56 188 PRO A O 1
ATOM 1511 N N . PRO A 1 189 ? 33.650 -14.564 11.796 1.00 60.12 189 PRO A N 1
ATOM 1512 C CA . PRO A 1 189 ? 33.074 -14.185 13.081 1.00 60.12 189 PRO A CA 1
ATOM 1513 C C . PRO A 1 189 ? 32.031 -13.063 12.911 1.00 60.12 189 PRO A C 1
ATOM 1515 O O . PRO A 1 189 ? 32.204 -12.196 12.049 1.00 60.12 189 PRO A O 1
ATOM 1518 N N . PRO A 1 190 ? 30.960 -13.047 13.727 1.00 62.03 190 PRO A N 1
ATOM 1519 C CA . PRO A 1 190 ? 29.949 -11.996 13.685 1.00 62.03 190 PRO A CA 1
ATOM 1520 C C . PRO A 1 190 ? 30.575 -10.616 13.967 1.00 62.03 190 PRO A C 1
ATOM 1522 O O . PRO A 1 190 ? 31.483 -10.514 14.798 1.00 62.03 190 PRO A O 1
ATOM 1525 N N . PRO A 1 191 ? 30.107 -9.544 13.299 1.00 65.31 191 PRO A N 1
ATOM 1526 C CA . PRO A 1 191 ? 30.638 -8.200 13.493 1.00 65.31 191 PRO A CA 1
ATOM 1527 C C . PRO A 1 191 ? 30.396 -7.731 14.934 1.00 65.31 191 PRO A C 1
ATOM 1529 O O . PRO A 1 191 ? 29.267 -7.750 15.423 1.00 65.31 191 PRO A O 1
ATOM 1532 N N . ALA A 1 192 ? 31.457 -7.294 15.612 1.00 66.31 192 ALA A N 1
ATOM 1533 C CA . ALA A 1 192 ? 31.369 -6.759 16.965 1.00 66.31 192 ALA A CA 1
ATOM 1534 C C . ALA A 1 192 ? 30.680 -5.381 16.959 1.00 66.31 192 ALA A C 1
ATOM 1536 O O . ALA A 1 192 ? 31.118 -4.450 16.281 1.00 66.31 192 ALA A O 1
ATOM 1537 N N . ILE A 1 193 ? 29.596 -5.243 17.722 1.00 72.00 193 ILE A N 1
ATOM 1538 C CA . ILE A 1 193 ? 28.938 -3.957 17.984 1.00 72.00 193 ILE A CA 1
ATOM 1539 C C . ILE A 1 193 ? 29.644 -3.330 19.191 1.00 72.00 193 ILE A C 1
ATOM 1541 O O . ILE A 1 193 ? 29.713 -3.951 20.250 1.00 72.00 193 ILE A O 1
ATOM 1545 N N . GLY A 1 194 ? 30.198 -2.129 19.026 1.00 79.50 194 GLY A N 1
ATOM 1546 C CA . GLY A 1 194 ? 30.752 -1.340 20.124 1.00 79.50 194 GLY A CA 1
ATOM 1547 C C . GLY A 1 194 ? 29.685 -0.429 20.731 1.00 79.50 194 GLY A C 1
ATOM 1548 O O . GLY A 1 194 ? 28.660 -0.153 20.113 1.00 79.50 194 GLY A O 1
ATOM 1549 N N . THR A 1 195 ? 29.914 0.062 21.943 1.00 85.00 195 THR A N 1
ATOM 1550 C CA . THR A 1 195 ? 29.116 1.141 22.537 1.00 85.00 195 THR A CA 1
ATOM 1551 C C . THR A 1 195 ? 29.999 2.372 22.719 1.00 85.00 195 THR A C 1
ATOM 1553 O O . THR A 1 195 ? 31.163 2.265 23.103 1.00 85.00 195 THR A O 1
ATOM 1556 N N . MET A 1 196 ? 29.468 3.555 22.403 1.00 85.69 196 MET A N 1
ATOM 1557 C CA . MET A 1 196 ? 30.124 4.841 22.637 1.00 85.69 196 MET A CA 1
ATOM 1558 C C . MET A 1 196 ? 29.318 5.645 23.651 1.00 85.69 196 MET A C 1
ATOM 1560 O O . MET A 1 196 ? 28.112 5.826 23.491 1.00 85.69 196 MET A O 1
ATOM 1564 N N . THR A 1 197 ? 29.986 6.150 24.684 1.00 90.19 197 THR A N 1
ATOM 1565 C CA . THR A 1 197 ? 29.375 7.036 25.676 1.00 90.19 197 THR A CA 1
ATOM 1566 C C . THR A 1 197 ? 29.373 8.473 25.161 1.00 90.19 197 THR A C 1
ATOM 1568 O O . THR A 1 197 ? 30.424 9.026 24.842 1.00 90.19 197 THR A O 1
ATOM 1571 N N . VAL A 1 198 ? 28.194 9.085 25.096 1.00 89.56 198 VAL A N 1
ATOM 1572 C CA . VAL A 1 198 ? 27.980 10.461 24.634 1.00 89.56 198 VAL A CA 1
ATOM 1573 C C . VAL A 1 198 ? 27.455 11.294 25.792 1.00 89.56 198 VAL A C 1
ATOM 1575 O O . VAL A 1 198 ? 26.468 10.921 26.424 1.00 89.56 198 VAL A O 1
ATOM 1578 N N . THR A 1 199 ? 28.083 12.439 26.050 1.00 92.31 199 THR A N 1
ATOM 1579 C CA . THR A 1 199 ? 27.613 13.418 27.037 1.00 92.31 199 THR A CA 1
ATOM 1580 C C . THR A 1 199 ? 26.739 14.474 26.369 1.00 92.31 199 THR A C 1
ATOM 1582 O O . THR A 1 199 ? 27.104 15.023 25.331 1.00 92.31 199 THR A O 1
ATOM 1585 N N . VAL A 1 200 ? 25.590 14.775 26.975 1.00 92.69 200 VAL A N 1
ATOM 1586 C CA . VAL A 1 200 ? 24.660 15.798 26.483 1.00 92.69 200 VAL A CA 1
ATOM 1587 C C . VAL A 1 200 ? 25.278 17.191 26.686 1.00 92.69 200 VAL A C 1
ATOM 1589 O O . VAL A 1 200 ? 25.552 17.555 27.835 1.00 92.69 200 VAL A O 1
ATOM 1592 N N . PRO A 1 201 ? 25.505 17.982 25.618 1.00 90.12 201 PRO A N 1
ATOM 1593 C CA . PRO A 1 201 ? 26.075 19.322 25.738 1.00 90.12 201 PRO A CA 1
ATOM 1594 C C . PRO A 1 201 ? 25.089 20.310 26.377 1.00 90.12 201 PRO A C 1
ATOM 1596 O O . PRO A 1 201 ? 23.870 20.119 26.350 1.00 90.12 201 PRO A O 1
ATOM 1599 N N . GLU A 1 202 ? 25.621 21.394 26.947 1.00 90.25 202 GLU A N 1
ATOM 1600 C CA . GLU A 1 202 ? 24.803 22.481 27.492 1.00 90.25 202 GLU A CA 1
ATOM 1601 C C . GLU A 1 202 ? 23.899 23.089 26.409 1.00 90.25 202 GLU A C 1
ATOM 1603 O O . GLU A 1 202 ? 24.347 23.402 25.308 1.00 90.25 202 GLU A O 1
ATOM 1608 N N . GLY A 1 203 ? 22.609 23.237 26.726 1.00 85.94 203 GLY A N 1
ATOM 1609 C CA . GLY A 1 203 ? 21.600 23.789 25.815 1.00 85.94 203 GLY A CA 1
ATOM 1610 C C . GLY A 1 203 ? 20.819 22.763 24.987 1.00 85.94 203 GLY A C 1
ATOM 1611 O O . GLY A 1 203 ? 19.926 23.168 24.250 1.00 85.94 203 GLY A O 1
ATOM 1612 N N . CYS A 1 204 ? 21.102 21.462 25.115 1.00 87.06 204 CYS A N 1
ATOM 1613 C CA . CYS A 1 204 ? 20.287 20.403 24.511 1.00 87.06 204 CYS A CA 1
ATOM 1614 C C . CYS A 1 204 ? 19.313 19.796 25.531 1.00 87.06 204 CYS A C 1
ATOM 1616 O O . CYS A 1 204 ? 19.694 19.484 26.659 1.00 87.06 204 CYS A O 1
ATOM 1618 N N . GLU A 1 205 ? 18.061 19.605 25.121 1.00 88.94 205 GLU A N 1
ATOM 1619 C CA . GLU A 1 205 ? 17.003 18.991 25.931 1.00 88.94 205 GLU A CA 1
ATOM 1620 C C . GLU A 1 205 ? 16.583 17.623 25.375 1.00 88.94 205 GLU A C 1
ATOM 1622 O O . GLU A 1 205 ? 16.927 17.256 24.246 1.00 88.94 205 GLU A O 1
ATOM 1627 N N . ALA A 1 206 ? 15.835 16.853 26.169 1.00 89.56 206 ALA A N 1
ATOM 1628 C CA . ALA A 1 206 ? 15.279 15.573 25.739 1.00 89.56 206 ALA A CA 1
ATOM 1629 C C . ALA A 1 206 ? 14.505 15.721 24.415 1.00 89.56 206 ALA A C 1
ATOM 1631 O O . ALA A 1 206 ? 13.650 16.592 24.283 1.00 89.56 206 ALA A O 1
ATOM 1632 N N . GLY A 1 207 ? 14.800 14.859 23.440 1.00 90.25 207 GLY A N 1
ATOM 1633 C CA . GLY A 1 207 ? 14.222 14.922 22.095 1.00 90.25 207 GLY A CA 1
ATOM 1634 C C . GLY A 1 207 ? 15.001 15.774 21.086 1.00 90.25 207 GLY A C 1
ATOM 1635 O O . GLY A 1 207 ? 14.678 15.735 19.900 1.00 90.25 207 GLY A O 1
ATOM 1636 N N . SER A 1 208 ? 16.050 16.489 21.502 1.00 89.81 208 SER A N 1
ATOM 1637 C CA . SER A 1 208 ? 16.951 17.178 20.569 1.00 89.81 208 SER A CA 1
ATOM 1638 C C . SER A 1 208 ? 17.806 16.177 19.777 1.00 89.81 208 SER A C 1
ATOM 1640 O O . SER A 1 208 ? 18.255 15.164 20.324 1.00 89.81 208 SER A O 1
ATOM 1642 N N . GLN A 1 209 ? 18.045 16.457 18.490 1.00 91.00 209 GLN A N 1
ATOM 1643 C CA . GLN A 1 209 ? 18.961 15.683 17.644 1.00 91.00 209 GLN A CA 1
ATOM 1644 C C . GLN A 1 209 ? 20.391 16.212 17.770 1.00 91.00 209 GLN A C 1
ATOM 1646 O O . GLN A 1 209 ? 20.641 17.408 17.629 1.00 91.00 209 GLN A O 1
ATOM 1651 N N . LEU A 1 210 ? 21.333 15.302 17.995 1.00 88.19 210 LEU A N 1
ATOM 1652 C CA . LEU A 1 210 ? 22.765 15.563 18.053 1.00 88.19 210 LEU A CA 1
ATOM 1653 C C . LEU A 1 210 ? 23.442 14.912 16.850 1.00 88.19 210 LEU A C 1
ATOM 1655 O O . LEU A 1 210 ? 23.260 13.721 16.609 1.00 88.19 210 LEU A O 1
ATOM 1659 N N . SER A 1 211 ? 24.247 15.685 16.121 1.00 89.50 211 SER A N 1
ATOM 1660 C CA . SER A 1 211 ? 25.154 15.160 15.095 1.00 89.50 211 SER A CA 1
ATOM 1661 C C . SER A 1 211 ? 26.524 14.926 15.720 1.00 89.50 211 SER A C 1
ATOM 1663 O O . SER A 1 211 ? 27.184 15.872 16.149 1.00 89.50 211 SER A O 1
ATOM 1665 N N . LEU A 1 212 ? 26.933 13.6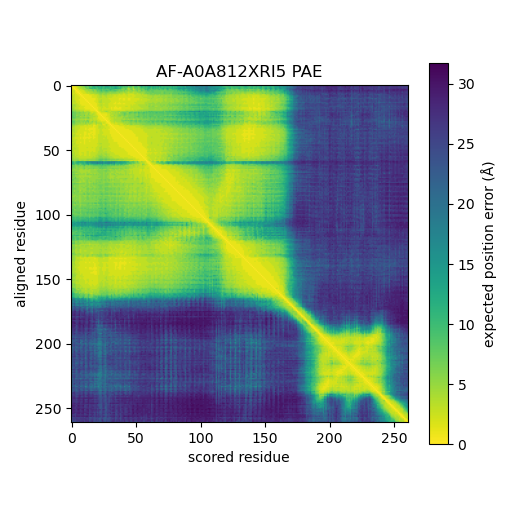66 15.805 1.00 85.12 212 LEU A N 1
ATOM 1666 C CA . LEU A 1 212 ? 28.182 13.243 16.429 1.00 85.12 212 LEU A CA 1
ATOM 1667 C C . LEU A 1 212 ? 29.065 12.581 15.382 1.00 85.12 212 LEU A C 1
ATOM 1669 O O . LEU A 1 212 ? 28.579 11.807 14.566 1.00 85.12 212 LEU A O 1
ATOM 1673 N N . THR A 1 213 ? 30.365 12.840 15.430 1.00 84.62 213 THR A N 1
ATOM 1674 C CA . THR A 1 213 ? 31.326 12.097 14.612 1.00 84.62 213 THR A CA 1
ATOM 1675 C C . THR A 1 213 ? 31.804 10.899 15.417 1.00 84.62 213 THR A C 1
ATOM 1677 O O . THR A 1 213 ? 32.446 11.066 16.456 1.00 84.62 213 THR A O 1
ATOM 1680 N N . ALA A 1 214 ? 31.461 9.696 14.966 1.00 83.25 214 ALA A N 1
ATOM 1681 C CA . ALA A 1 214 ? 31.939 8.463 15.567 1.00 83.25 214 ALA A CA 1
ATOM 1682 C C . ALA A 1 214 ? 33.459 8.293 15.330 1.00 83.25 214 ALA A C 1
ATOM 1684 O O . ALA A 1 214 ? 34.029 8.935 14.442 1.00 83.25 214 ALA A O 1
ATOM 1685 N N . PRO A 1 215 ? 34.158 7.454 16.122 1.00 76.50 215 PRO A N 1
ATOM 1686 C CA . PRO A 1 215 ? 35.611 7.275 16.011 1.00 76.50 215 PRO A CA 1
ATOM 1687 C C . PRO A 1 215 ? 36.069 6.710 14.657 1.00 76.50 215 PRO A C 1
ATOM 1689 O O . PRO A 1 215 ? 37.240 6.819 14.310 1.00 76.50 215 PRO A O 1
ATOM 1692 N N . ASP A 1 216 ? 35.149 6.110 13.904 1.00 76.44 216 ASP A N 1
ATOM 1693 C CA . ASP A 1 216 ? 35.341 5.620 12.538 1.00 76.44 216 ASP A CA 1
ATOM 1694 C C . ASP A 1 216 ? 35.240 6.730 11.468 1.00 76.44 216 ASP A C 1
ATOM 1696 O O . ASP A 1 216 ? 35.486 6.477 10.290 1.00 76.44 216 ASP A O 1
ATOM 1700 N N . GLY A 1 217 ? 34.902 7.962 11.866 1.00 80.44 217 GLY A N 1
ATOM 1701 C CA . GLY A 1 217 ? 34.717 9.111 10.982 1.00 80.44 217 GLY A CA 1
ATOM 1702 C C . GLY A 1 217 ? 33.305 9.258 10.405 1.00 80.44 217 GLY A C 1
ATOM 1703 O O . GLY A 1 217 ? 33.065 10.222 9.675 1.00 80.44 217 GLY A O 1
ATOM 1704 N N . GLN A 1 218 ? 32.360 8.366 10.724 1.00 81.19 218 GLN A N 1
ATOM 1705 C CA . GLN A 1 218 ? 30.970 8.500 10.282 1.00 81.19 218 GLN A CA 1
ATOM 1706 C C . GLN A 1 218 ? 30.210 9.541 11.116 1.00 81.19 218 GLN A C 1
ATOM 1708 O O . GLN A 1 218 ? 30.399 9.655 12.328 1.00 81.19 218 GLN A O 1
ATOM 1713 N N . GLN A 1 219 ? 29.320 10.305 10.474 1.00 86.81 219 GLN A N 1
ATOM 1714 C CA . GLN A 1 219 ? 28.382 11.184 11.181 1.00 86.81 219 GLN A CA 1
ATOM 1715 C C . GLN A 1 219 ? 27.150 10.387 11.615 1.00 86.81 219 GLN A C 1
ATOM 1717 O O . GLN A 1 219 ? 26.446 9.814 10.787 1.00 86.81 219 GLN A O 1
ATOM 1722 N N . LEU A 1 220 ? 26.874 10.386 12.914 1.00 88.19 220 LEU A N 1
ATOM 1723 C CA . LEU A 1 220 ? 25.733 9.730 13.531 1.00 88.19 220 LEU A CA 1
ATOM 1724 C C . LEU A 1 220 ? 24.748 10.795 14.028 1.00 88.19 220 LEU A C 1
ATOM 1726 O O . LEU A 1 220 ? 25.130 11.680 14.794 1.00 88.19 220 LEU A O 1
ATOM 1730 N N . SER A 1 221 ? 23.482 10.701 13.616 1.00 90.25 221 SER A N 1
ATOM 1731 C CA . SER A 1 221 ? 22.404 11.519 14.185 1.00 90.25 221 SER A CA 1
ATOM 1732 C C . SER A 1 221 ? 21.705 10.734 15.291 1.00 90.25 221 SER A C 1
ATOM 1734 O O . SER A 1 221 ? 21.111 9.686 15.034 1.00 90.25 221 SER A O 1
ATOM 1736 N N . VAL A 1 222 ? 21.800 11.216 16.529 1.00 91.19 222 VAL A N 1
ATOM 1737 C CA . VAL A 1 222 ? 21.240 10.556 17.716 1.00 91.19 222 VAL A CA 1
ATOM 1738 C C . VAL A 1 222 ? 20.253 11.488 18.394 1.00 91.19 222 VAL A C 1
ATOM 1740 O O . VAL A 1 222 ? 20.520 12.673 18.562 1.00 91.19 222 VAL A O 1
ATOM 1743 N N . THR A 1 223 ? 19.111 10.950 18.813 1.00 92.81 223 THR A N 1
ATOM 1744 C CA . THR A 1 223 ? 18.126 11.708 19.594 1.00 92.81 223 THR A CA 1
ATOM 1745 C C . THR A 1 223 ? 18.371 11.493 21.081 1.00 92.81 223 THR A C 1
ATOM 1747 O O . THR A 1 223 ? 18.510 10.352 21.520 1.00 92.81 223 THR A O 1
ATOM 1750 N N . VAL A 1 224 ? 18.409 12.576 21.860 1.00 92.38 224 VAL A N 1
ATOM 1751 C CA . VAL A 1 224 ? 18.577 12.495 23.318 1.00 92.38 224 VAL A CA 1
ATOM 1752 C C . VAL A 1 224 ? 17.336 11.832 23.938 1.00 92.38 224 VAL A C 1
ATOM 1754 O O . VAL A 1 224 ? 16.234 12.369 23.778 1.00 92.38 224 VAL A O 1
ATOM 1757 N N . PRO A 1 225 ? 17.467 10.691 24.642 1.00 89.56 225 PRO A N 1
ATOM 1758 C CA . PRO A 1 225 ? 16.325 10.029 25.262 1.00 89.56 225 PRO A CA 1
ATOM 1759 C C . PRO A 1 225 ? 15.725 10.866 26.403 1.00 89.56 225 PRO A C 1
ATOM 1761 O O . PRO A 1 225 ? 16.384 11.706 27.020 1.00 89.56 225 PRO A O 1
ATOM 1764 N N . GLY A 1 226 ? 14.441 10.630 26.680 1.00 90.94 226 GLY A N 1
ATOM 1765 C CA . GLY A 1 226 ? 13.695 11.333 27.722 1.00 90.94 226 GLY A CA 1
ATOM 1766 C C . GLY A 1 226 ? 14.311 11.171 29.113 1.00 90.94 226 GLY A C 1
ATOM 1767 O O . GLY A 1 226 ? 14.649 10.062 29.515 1.00 90.94 226 GLY A O 1
ATOM 1768 N N . GLY A 1 227 ? 14.412 12.273 29.862 1.00 88.75 227 GLY A N 1
ATOM 1769 C CA . GLY A 1 227 ? 14.855 12.267 31.262 1.00 88.75 227 GLY A CA 1
ATOM 1770 C C . GLY A 1 227 ? 16.346 12.533 31.494 1.00 88.75 227 GLY A C 1
ATOM 1771 O O . GLY A 1 227 ? 16.770 12.529 32.647 1.00 88.75 227 GLY A O 1
ATOM 1772 N N . LEU A 1 228 ? 17.131 12.800 30.445 1.00 89.75 228 LEU A N 1
ATOM 1773 C CA . LEU A 1 228 ? 18.526 13.229 30.576 1.00 89.75 228 LEU A CA 1
ATOM 1774 C C . LEU A 1 228 ? 18.646 14.758 30.589 1.00 89.75 228 LEU A C 1
ATOM 1776 O O . LEU A 1 228 ? 18.051 15.444 29.759 1.00 89.75 228 LEU A O 1
ATOM 1780 N N . ALA A 1 229 ? 19.437 15.279 31.528 1.00 88.19 229 ALA A N 1
ATOM 1781 C CA . ALA A 1 229 ? 19.784 16.696 31.629 1.00 88.19 229 ALA A CA 1
ATOM 1782 C C . ALA A 1 229 ? 21.167 16.976 31.002 1.00 88.19 229 ALA A C 1
ATOM 1784 O O . ALA A 1 229 ? 21.982 16.051 30.896 1.00 88.19 229 ALA A O 1
ATOM 1785 N N . PRO A 1 230 ? 21.476 18.233 30.630 1.00 90.81 230 PRO A N 1
ATOM 1786 C CA . PRO A 1 230 ? 22.819 18.621 30.209 1.00 90.81 230 PRO A CA 1
ATOM 1787 C C . PRO A 1 230 ? 23.898 18.151 31.193 1.00 90.81 230 PRO A C 1
ATOM 1789 O O . PRO A 1 230 ? 23.742 18.282 32.407 1.00 90.81 230 PRO A O 1
ATOM 1792 N N . GLY A 1 231 ? 24.979 17.570 30.668 1.00 90.81 231 GLY A N 1
ATOM 1793 C CA . GLY A 1 231 ? 26.057 16.963 31.455 1.00 90.81 231 GLY A CA 1
ATOM 1794 C C . GLY A 1 231 ? 25.850 15.486 31.819 1.00 90.81 231 GLY A C 1
ATOM 1795 O O . GLY A 1 231 ? 26.794 14.841 32.276 1.00 90.81 231 GLY A O 1
ATOM 1796 N N . MET A 1 232 ? 24.666 14.907 31.586 1.00 88.88 232 MET A N 1
ATOM 1797 C CA . MET A 1 232 ? 24.462 13.459 31.707 1.00 88.88 232 MET A CA 1
ATOM 1798 C C . MET A 1 232 ? 24.996 12.723 30.475 1.00 88.88 232 MET A C 1
ATOM 1800 O O . MET A 1 232 ? 25.025 13.270 29.373 1.00 88.88 232 MET A O 1
ATOM 1804 N N . SER A 1 233 ? 25.432 11.476 30.662 1.00 91.56 233 SER A N 1
ATOM 1805 C CA . SER A 1 233 ? 25.985 10.645 29.590 1.00 91.56 233 SER A CA 1
ATOM 1806 C C . SER A 1 233 ? 25.123 9.413 29.338 1.00 91.56 233 SER A C 1
ATOM 1808 O O . SER A 1 233 ? 24.560 8.856 30.278 1.00 91.56 233 SER A O 1
ATOM 1810 N N . PHE A 1 234 ? 25.028 8.986 28.081 1.00 92.38 234 PHE A N 1
ATOM 1811 C CA . PHE A 1 234 ? 24.296 7.788 27.671 1.00 92.38 234 PHE A CA 1
ATOM 1812 C C . PHE A 1 234 ? 25.068 7.009 26.607 1.00 92.38 234 PHE A C 1
ATOM 1814 O O . PHE A 1 234 ? 25.948 7.554 25.940 1.00 92.38 234 PHE A O 1
ATOM 1821 N N . GLU A 1 235 ? 24.772 5.720 26.477 1.00 90.38 235 GLU A N 1
ATOM 1822 C CA . GLU A 1 235 ? 25.467 4.831 25.548 1.00 90.38 235 GLU A CA 1
ATOM 1823 C C . GLU A 1 235 ? 24.707 4.705 24.230 1.00 90.38 235 GLU A C 1
ATOM 1825 O O . GLU A 1 235 ? 23.493 4.498 24.210 1.00 90.38 235 GLU A O 1
ATOM 1830 N N . VAL A 1 236 ? 25.443 4.805 23.126 1.00 88.56 236 VAL A N 1
ATOM 1831 C CA . VAL A 1 236 ? 24.923 4.620 21.773 1.00 88.56 236 VAL A CA 1
ATOM 1832 C C . VAL A 1 236 ? 25.657 3.442 21.132 1.00 88.56 236 VAL A C 1
ATOM 1834 O O . VAL A 1 236 ? 26.892 3.454 21.108 1.00 88.56 236 VAL A O 1
ATOM 1837 N N . PRO A 1 237 ? 24.949 2.420 20.618 1.00 82.88 237 PRO A N 1
ATOM 1838 C CA . PRO A 1 237 ? 25.586 1.337 19.884 1.00 82.88 237 PRO A CA 1
ATOM 1839 C C . PRO A 1 237 ? 26.179 1.893 18.585 1.00 82.88 237 PRO A C 1
ATOM 1841 O O . PRO A 1 237 ? 25.460 2.401 17.726 1.00 82.88 237 PRO A O 1
ATOM 1844 N N . CYS A 1 238 ? 27.497 1.803 18.445 1.00 79.06 238 CYS A N 1
ATOM 1845 C CA . CYS A 1 238 ? 28.218 2.127 17.225 1.00 79.06 238 CYS A CA 1
ATOM 1846 C C . CYS A 1 238 ? 28.779 0.837 16.621 1.00 79.06 238 CYS A C 1
ATOM 1848 O O . CYS A 1 238 ? 29.273 -0.055 17.313 1.00 79.06 238 CYS A O 1
ATOM 1850 N N . ARG A 1 239 ? 28.696 0.696 15.299 1.00 73.19 239 ARG A N 1
ATOM 1851 C CA . ARG A 1 239 ? 29.315 -0.444 14.625 1.00 73.19 239 ARG A CA 1
ATOM 1852 C C . ARG A 1 239 ? 30.821 -0.204 14.683 1.00 73.19 239 ARG A C 1
ATOM 1854 O O . ARG A 1 239 ? 31.322 0.680 14.003 1.00 73.19 239 ARG A O 1
ATOM 1861 N N . SER A 1 240 ? 31.537 -0.922 15.550 1.00 65.19 240 SER A N 1
ATOM 1862 C CA . SER A 1 240 ? 32.986 -0.761 15.672 1.00 65.19 240 SER A CA 1
ATOM 1863 C C . SER A 1 240 ? 33.630 -1.390 14.439 1.00 65.19 240 SER A C 1
ATOM 1865 O O . SER A 1 240 ? 33.960 -2.574 14.412 1.00 65.19 240 SER A O 1
ATOM 1867 N N . GLY A 1 241 ? 33.730 -0.606 13.366 1.00 59.66 241 GLY A N 1
ATOM 1868 C CA . GLY A 1 241 ? 34.527 -0.957 12.205 1.00 59.66 241 GLY A CA 1
ATOM 1869 C C . GLY A 1 241 ? 35.979 -1.028 12.653 1.00 59.66 241 GLY A C 1
ATOM 1870 O O . GLY A 1 241 ? 36.576 -0.008 12.985 1.00 59.66 241 GLY A O 1
ATOM 1871 N N . GLY A 1 242 ? 36.533 -2.237 12.725 1.00 52.59 242 GLY A N 1
ATOM 1872 C CA . GLY A 1 242 ? 37.925 -2.471 13.085 1.00 52.59 242 GLY A CA 1
ATOM 1873 C C . GLY A 1 242 ? 38.877 -1.840 12.072 1.00 52.59 242 GLY A C 1
ATOM 1874 O O . GLY A 1 242 ? 39.373 -2.519 11.184 1.00 52.59 242 GLY A O 1
ATOM 1875 N N . TYR A 1 243 ? 39.157 -0.548 12.220 1.00 50.06 243 TYR A N 1
ATOM 1876 C CA . TYR A 1 243 ? 40.233 0.141 11.523 1.00 50.06 243 TYR A CA 1
ATOM 1877 C C . TYR A 1 243 ? 41.321 0.504 12.531 1.00 50.06 243 TYR A C 1
ATOM 1879 O O . TYR A 1 243 ? 41.387 1.603 13.077 1.00 50.06 243 TYR A O 1
ATOM 1887 N N . GLY A 1 244 ? 42.216 -0.459 12.763 1.00 49.56 244 GLY A N 1
ATOM 1888 C CA . GLY A 1 244 ? 43.549 -0.202 13.297 1.00 49.56 244 GLY A CA 1
ATOM 1889 C C . GLY A 1 244 ? 44.384 0.533 12.249 1.00 49.56 244 GLY A C 1
ATOM 1890 O O . GLY A 1 244 ? 45.213 -0.069 11.578 1.00 49.56 244 GLY A O 1
ATOM 1891 N N . GLY A 1 245 ? 44.132 1.827 12.073 1.00 47.81 245 GLY A N 1
ATOM 1892 C CA . GLY A 1 245 ? 44.906 2.707 11.206 1.00 47.81 245 GLY A CA 1
ATOM 1893 C C . GLY A 1 245 ? 45.099 4.038 11.911 1.00 47.81 245 GLY A C 1
ATOM 1894 O O . GLY A 1 245 ? 44.159 4.811 12.041 1.00 47.81 245 GLY A O 1
ATOM 1895 N N . GLY A 1 246 ? 46.302 4.282 12.430 1.00 45.69 246 GLY A N 1
ATOM 1896 C CA . GLY A 1 246 ? 46.635 5.530 13.105 1.00 45.69 246 GLY A CA 1
ATOM 1897 C C . GLY A 1 246 ? 46.541 6.713 12.146 1.00 45.69 246 GLY A C 1
ATOM 1898 O O . GLY A 1 246 ? 47.426 6.905 11.317 1.00 45.69 246 GLY A O 1
ATOM 1899 N N . TYR A 1 247 ? 45.502 7.530 12.294 1.00 41.72 247 TYR A N 1
ATOM 1900 C CA . TYR A 1 247 ? 45.437 8.845 11.670 1.00 41.72 247 TYR A CA 1
ATOM 1901 C C . TYR A 1 247 ? 45.718 9.897 12.739 1.00 41.72 247 TYR A C 1
ATOM 1903 O O . TYR A 1 247 ? 44.910 10.159 13.628 1.00 41.72 247 TYR A O 1
ATOM 1911 N N . THR A 1 248 ? 46.904 10.496 12.671 1.00 45.84 248 THR A N 1
ATOM 1912 C CA . THR A 1 248 ? 47.211 11.731 13.391 1.00 45.84 248 THR A CA 1
ATOM 1913 C C . THR A 1 248 ? 46.398 12.857 12.763 1.00 45.84 248 THR A C 1
ATOM 1915 O O . THR A 1 248 ? 46.576 13.151 11.581 1.00 45.84 248 THR A O 1
ATOM 1918 N N . VAL A 1 249 ? 45.516 13.484 13.539 1.00 47.00 249 VAL A N 1
ATOM 1919 C CA . VAL A 1 249 ? 44.766 14.673 13.117 1.00 47.00 249 VAL A CA 1
ATOM 1920 C C . VAL A 1 249 ? 45.771 15.794 12.806 1.00 47.00 249 VAL A C 1
ATOM 1922 O O . VAL A 1 249 ? 46.514 16.191 13.708 1.00 47.00 249 VAL A O 1
ATOM 1925 N N . PRO A 1 250 ? 45.853 16.316 11.567 1.00 46.00 250 PRO A N 1
ATOM 1926 C CA . PRO A 1 250 ? 46.667 17.491 11.298 1.00 46.00 250 PRO A CA 1
ATOM 1927 C C . PRO A 1 250 ? 46.028 18.703 11.982 1.00 46.00 250 PRO A C 1
ATOM 1929 O O . PRO A 1 250 ? 44.838 18.976 11.818 1.00 46.00 250 PRO A O 1
ATOM 1932 N N . ALA A 1 251 ? 46.826 19.425 12.770 1.00 42.69 251 ALA A N 1
ATOM 1933 C CA . ALA A 1 251 ? 46.417 20.663 13.416 1.00 42.69 251 ALA A CA 1
ATOM 1934 C C . ALA A 1 251 ? 45.942 21.669 12.356 1.00 42.69 251 ALA A C 1
ATOM 1936 O O . ALA A 1 251 ? 46.721 22.103 11.507 1.00 42.69 251 ALA A O 1
ATOM 1937 N N . VAL A 1 252 ? 44.660 22.027 12.406 1.00 53.97 252 VAL A N 1
ATOM 1938 C CA . VAL A 1 252 ? 44.078 23.063 11.550 1.00 53.97 252 VAL A CA 1
ATOM 1939 C C . VAL A 1 252 ? 44.672 24.414 11.970 1.00 53.97 252 VAL A C 1
ATOM 1941 O O . VAL A 1 252 ? 44.494 24.813 13.124 1.00 53.97 252 VAL A O 1
ATOM 1944 N N . PRO A 1 253 ? 45.392 25.136 11.092 1.00 48.44 253 PRO A N 1
ATOM 1945 C CA . PRO A 1 253 ? 45.855 26.478 11.408 1.00 48.44 253 PRO A CA 1
ATOM 1946 C C . PRO A 1 253 ? 44.656 27.431 11.504 1.00 48.44 253 PRO A C 1
ATOM 1948 O O . PRO A 1 253 ? 43.774 27.444 10.645 1.00 48.44 253 PRO A O 1
ATOM 1951 N N . ALA A 1 254 ? 44.631 28.226 12.574 1.00 51.22 254 ALA A N 1
ATOM 1952 C CA . ALA A 1 254 ? 43.575 29.188 12.856 1.00 51.22 254 ALA A CA 1
ATOM 1953 C C . ALA A 1 254 ? 43.388 30.194 11.697 1.00 51.22 254 ALA A C 1
ATOM 1955 O O . ALA A 1 254 ? 44.381 30.705 11.170 1.00 51.22 254 ALA A O 1
ATOM 1956 N N . PRO A 1 255 ? 42.142 30.534 11.314 1.00 53.00 255 PRO A N 1
ATOM 1957 C CA . PRO A 1 255 ? 41.888 31.547 10.299 1.00 53.00 255 PRO A CA 1
ATOM 1958 C C . PRO A 1 255 ? 42.315 32.929 10.812 1.00 53.00 255 PRO A C 1
ATOM 1960 O O . PRO A 1 255 ? 41.772 33.462 11.782 1.00 53.00 255 PRO A O 1
ATOM 1963 N N . GLY A 1 256 ? 43.319 33.507 10.150 1.00 51.81 256 GLY A N 1
ATOM 1964 C CA . GLY A 1 256 ? 43.767 34.874 10.380 1.00 51.81 256 GLY A CA 1
ATOM 1965 C C . GLY A 1 256 ? 42.700 35.875 9.943 1.00 51.81 256 GLY A C 1
ATOM 1966 O O . GLY A 1 256 ? 42.362 35.965 8.766 1.00 51.81 256 GLY A O 1
ATOM 1967 N N . TYR A 1 257 ? 42.189 36.655 10.893 1.00 53.97 257 TYR A N 1
ATOM 1968 C CA . TYR A 1 257 ? 41.334 37.804 10.613 1.00 53.97 257 TYR A CA 1
ATOM 1969 C C . TYR A 1 257 ? 42.171 38.934 10.000 1.00 53.97 257 TYR A C 1
ATOM 1971 O O . TYR A 1 257 ? 42.956 39.590 10.688 1.00 53.97 257 TYR A O 1
ATOM 1979 N N . ALA A 1 258 ? 41.988 39.180 8.703 1.00 56.31 258 ALA A N 1
ATOM 1980 C CA . ALA A 1 258 ? 42.485 40.376 8.037 1.00 56.31 258 ALA A CA 1
ATOM 1981 C C . ALA A 1 258 ? 41.599 41.577 8.412 1.00 56.31 258 ALA A C 1
ATOM 1983 O O . ALA A 1 258 ? 40.416 41.626 8.077 1.00 56.31 258 ALA A O 1
ATOM 1984 N N . LYS A 1 259 ? 42.174 42.554 9.121 1.00 53.53 259 LYS A N 1
ATOM 1985 C CA . LYS A 1 259 ? 41.566 43.877 9.317 1.00 53.53 259 LYS A CA 1
ATOM 1986 C C . LYS A 1 259 ? 41.655 44.654 8.002 1.00 53.53 259 LYS A C 1
ATOM 1988 O O . LYS A 1 259 ? 42.758 44.882 7.514 1.00 53.53 259 LYS A O 1
ATOM 1993 N N . SER A 1 260 ? 40.512 45.065 7.459 1.00 64.88 260 SER A N 1
ATOM 1994 C CA . SER A 1 260 ? 40.459 46.082 6.402 1.00 64.88 260 SER A CA 1
ATOM 1995 C C . SER A 1 260 ? 40.645 47.462 7.038 1.00 64.88 260 SER A C 1
ATOM 1997 O O . SER A 1 260 ? 40.011 47.747 8.057 1.00 64.88 260 SER A O 1
ATOM 1999 N N . GLN A 1 261 ? 41.564 48.254 6.479 1.00 64.12 261 GLN A N 1
ATOM 2000 C CA . GLN A 1 261 ? 41.698 49.692 6.737 1.00 64.12 261 GLN A CA 1
ATOM 2001 C C . GLN A 1 261 ? 40.724 50.480 5.867 1.00 64.12 261 GLN A C 1
ATOM 2003 O O . GLN A 1 261 ? 40.433 49.996 4.750 1.00 64.12 261 GLN A O 1
#

Sequence (261 aa):
MKLLNDDLHEFYTRWTSVFDQEAENLANQGHTHEQYAAFQEYTSIIENRLLDFCSQEGFHQDAQGLFNELQRLVHKDQEQVDAQLKRVLAEVEEKKEELRAKATEQGDSEKPLILICKPAALGDLMHSLVQQTEYQNFSASMRFRVEQDRMMKMLLAGLEAETQQGALPAPTAGDLEVVDVEAEQRAPPPPAIGTMTVTVPEGCEAGSQLSLTAPDGQQLSVTVPGGLAPGMSFEVPCRSGGYGGGYTVPAVPAPGYAKSQ

Secondary structure (DSSP, 8-state):
-HHHHHHHHHHHHHHGGGG---HHHHHHH---HHHHHHHHHHHHHHHHHHHHHHHHTT-TT-HHHHHHHHHHHHHHHHHHHHHHHHHHHHHHHHHHHHHHHHHHHHT--PPPP---PPPPPHHHHHHHHHHHTSHHHHHHHHHHHHHHHHHHHHHHHHHHHHHHHT-PPP---------------PPPPPPPEEEEEEEPPTT--TT-EEEEE-TTS-EEEEEPPTTPPTT-EEEEEEE--------PPP-PPP-------

pLDDT: mean 83.11, std 15.65, range [40.94, 97.44]

Radius of gyration: 30.36 Å; Cα contacts (8 Å, |Δi|>4): 149; chains: 1; bounding box: 68×103×67 Å